Protein AF-A0A485K866-F1 (afdb_monomer_lite)

Organism: NCBI:txid120398

Foldseek 3Di:
DVVVLVCVVVVDDDDDDDDDDFLVRVQSDQWDFDAAPVRFTLDTGGLPHSNVVLLVVCVVAPQQDPVCSPGHSRQSVCVSRVNHPNNRPRPDDSRVVLCPDPRNVVVVVVCVVCVDDDDDDDQAQDDLVVLLVVCPPPPPDVLVVVLVVLLVVLLVVCQLPDDPDPVSVVSVVVSLVVNVVVVVVSVVVCPVVVVVCVVVSNDDPVSNVVSVVVSSVVVSVVSVVSNVVSHVVSVVVNVVVVVVCVVVPVDDPDDDDDD

Structure (mmCIF, N/CA/C/O backbone):
data_AF-A0A485K866-F1
#
_entry.id   AF-A0A485K866-F1
#
loop_
_atom_site.group_PDB
_atom_site.id
_atom_site.type_symbol
_atom_site.label_atom_id
_atom_site.label_alt_id
_atom_site.label_comp_id
_atom_site.label_asym_id
_atom_site.label_entity_id
_atom_site.label_seq_id
_atom_site.pdbx_PDB_ins_code
_atom_site.Cartn_x
_atom_site.Cartn_y
_atom_site.Cartn_z
_atom_site.occupancy
_atom_site.B_iso_or_equiv
_atom_site.auth_seq_id
_atom_site.auth_comp_id
_atom_site.auth_asym_id
_atom_site.auth_atom_id
_atom_site.pdbx_PDB_model_num
ATOM 1 N N . MET A 1 1 ? 1.471 -16.655 -9.172 1.00 70.31 1 MET A N 1
ATOM 2 C CA . MET A 1 1 ? 1.680 -15.650 -10.243 1.00 70.31 1 MET A CA 1
ATOM 3 C C . MET A 1 1 ? 0.683 -15.789 -11.390 1.00 70.31 1 MET A C 1
ATOM 5 O O . MET A 1 1 ? 0.278 -14.774 -11.935 1.00 70.31 1 MET A O 1
ATOM 9 N N . GLU A 1 2 ? 0.172 -16.990 -11.681 1.00 81.69 2 GLU A N 1
ATOM 10 C CA . GLU A 1 2 ? -0.937 -17.175 -12.637 1.00 81.69 2 GLU A CA 1
ATOM 11 C C . GLU A 1 2 ? -2.175 -16.321 -12.343 1.00 81.69 2 GLU A C 1
ATOM 13 O O . GLU A 1 2 ? -2.772 -15.785 -13.266 1.00 81.69 2 GLU A O 1
ATOM 18 N N . CYS A 1 3 ? -2.533 -16.126 -11.068 1.00 87.62 3 CYS A N 1
ATOM 19 C CA . CYS A 1 3 ? -3.623 -15.220 -10.694 1.00 87.62 3 CYS A CA 1
ATOM 20 C C . CYS A 1 3 ? -3.378 -13.785 -11.198 1.00 87.62 3 CYS A C 1
ATOM 22 O O . CYS A 1 3 ? -4.255 -13.191 -11.817 1.00 87.62 3 CYS A O 1
ATOM 24 N N . ILE A 1 4 ? -2.160 -13.262 -11.024 1.00 87.81 4 ILE A N 1
ATOM 25 C CA . ILE A 1 4 ? -1.783 -11.924 -11.503 1.00 8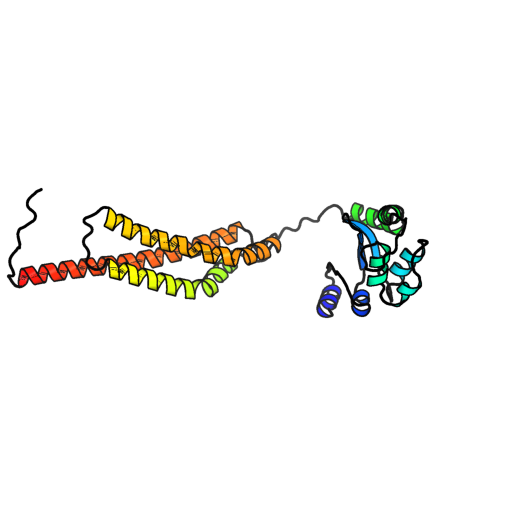7.81 4 ILE A CA 1
ATOM 26 C C . ILE A 1 4 ? -1.851 -11.860 -13.033 1.00 87.81 4 ILE A C 1
ATOM 28 O O . ILE A 1 4 ? -2.397 -10.904 -13.581 1.00 87.81 4 ILE A O 1
ATOM 32 N N . LYS A 1 5 ? -1.392 -12.912 -13.722 1.00 87.25 5 LYS A N 1
ATOM 33 C CA . LYS A 1 5 ? -1.492 -13.012 -15.183 1.00 87.25 5 LYS A CA 1
ATOM 34 C C . LYS A 1 5 ? -2.948 -13.030 -15.661 1.00 87.25 5 LYS A C 1
ATOM 36 O O . LYS A 1 5 ? -3.283 -12.320 -16.600 1.00 87.25 5 LYS A O 1
ATOM 41 N N . ARG A 1 6 ? -3.837 -13.760 -14.980 1.00 90.56 6 ARG A N 1
ATOM 42 C CA . ARG A 1 6 ? -5.283 -13.764 -15.273 1.00 90.56 6 ARG A CA 1
ATOM 43 C C . ARG A 1 6 ? -5.919 -12.390 -15.055 1.00 90.56 6 ARG A C 1
ATOM 45 O O . ARG A 1 6 ? -6.760 -11.974 -15.845 1.00 90.56 6 ARG A O 1
ATOM 52 N N . ILE A 1 7 ? -5.506 -11.668 -14.012 1.00 92.69 7 ILE A N 1
ATOM 53 C CA . ILE A 1 7 ? -5.962 -10.292 -13.770 1.00 92.69 7 ILE A CA 1
ATOM 54 C C . ILE A 1 7 ? -5.518 -9.385 -14.921 1.00 92.69 7 ILE A C 1
ATOM 56 O O . ILE A 1 7 ? -6.349 -8.654 -15.455 1.00 92.69 7 ILE A O 1
ATOM 60 N N . ALA A 1 8 ? -4.261 -9.473 -15.356 1.00 92.19 8 ALA A N 1
ATOM 61 C CA . ALA A 1 8 ? -3.775 -8.711 -16.504 1.00 92.19 8 ALA A CA 1
ATOM 62 C C . ALA A 1 8 ? -4.562 -9.040 -17.789 1.00 92.19 8 ALA A C 1
ATOM 64 O O . ALA A 1 8 ? -5.053 -8.144 -18.474 1.00 92.19 8 ALA A O 1
ATOM 65 N N . GLN A 1 9 ? -4.800 -10.330 -18.045 1.00 91.06 9 GLN A N 1
ATOM 66 C CA . GLN A 1 9 ? -5.588 -10.823 -19.184 1.00 91.06 9 GLN A CA 1
ATOM 67 C C . GLN A 1 9 ? -7.056 -10.374 -19.166 1.00 91.06 9 GLN A C 1
ATOM 69 O O . GLN A 1 9 ? -7.698 -10.353 -20.210 1.00 91.06 9 GLN A O 1
ATOM 74 N N . SER A 1 10 ? -7.589 -9.956 -18.013 1.00 94.88 10 SER A N 1
ATOM 75 C CA . SER A 1 10 ? -8.930 -9.361 -17.917 1.00 94.88 10 SER A CA 1
ATOM 76 C C . SER A 1 10 ? -9.014 -7.910 -18.422 1.00 94.88 10 SER A C 1
ATOM 78 O O . SER A 1 10 ? -10.051 -7.270 -18.261 1.00 94.88 10 SER A O 1
ATOM 80 N N . GLY A 1 11 ? -7.931 -7.372 -18.996 1.00 93.12 11 GLY A N 1
ATOM 81 C CA . GLY A 1 11 ? -7.840 -5.988 -19.470 1.00 93.12 11 GLY A CA 1
ATOM 82 C C . GLY A 1 11 ? -7.451 -4.981 -18.384 1.00 93.12 11 GLY A C 1
ATOM 83 O O . GLY A 1 11 ? -7.638 -3.781 -18.566 1.00 93.12 11 GLY A O 1
ATOM 84 N N . ARG A 1 12 ? -6.931 -5.445 -17.240 1.00 93.44 12 ARG A N 1
ATOM 85 C CA . ARG A 1 12 ? -6.488 -4.582 -16.134 1.00 93.44 12 ARG A CA 1
ATOM 86 C C . ARG A 1 12 ? -4.976 -4.392 -16.172 1.00 93.44 12 ARG A C 1
ATOM 88 O O . ARG A 1 12 ? -4.235 -5.357 -16.313 1.00 93.44 12 ARG A O 1
ATOM 95 N N . THR A 1 13 ? -4.508 -3.168 -15.953 1.00 92.06 13 THR A N 1
ATOM 96 C CA . THR A 1 13 ? -3.073 -2.897 -15.798 1.00 92.06 13 THR A CA 1
ATOM 97 C C . THR A 1 13 ? -2.603 -3.339 -14.416 1.00 92.06 13 THR A C 1
ATOM 99 O O . THR A 1 13 ? -3.140 -2.885 -13.406 1.00 92.06 13 THR A O 1
ATOM 102 N N . VAL A 1 14 ? -1.581 -4.193 -14.359 1.00 93.06 14 VAL A N 1
ATOM 103 C CA . VAL A 1 14 ? -0.920 -4.584 -13.108 1.00 93.06 14 VAL A CA 1
ATOM 104 C C . VAL A 1 14 ? 0.490 -4.010 -13.088 1.00 93.06 14 VAL A C 1
ATOM 106 O O . VAL A 1 14 ? 1.256 -4.208 -14.026 1.00 93.06 14 VAL A O 1
ATOM 109 N N . VAL A 1 15 ? 0.838 -3.322 -12.003 1.00 93.56 15 VAL A N 1
ATOM 110 C CA . VAL A 1 15 ? 2.191 -2.817 -11.749 1.00 93.56 15 VAL A CA 1
ATOM 111 C C . VAL A 1 15 ? 2.680 -3.428 -10.444 1.00 93.56 15 VAL A C 1
ATOM 113 O O . VAL A 1 15 ? 1.977 -3.382 -9.435 1.00 93.56 15 VAL A O 1
ATOM 116 N N . CYS A 1 16 ? 3.875 -4.015 -10.448 1.00 91.50 16 CYS A N 1
ATOM 117 C CA . CYS A 1 16 ? 4.479 -4.584 -9.249 1.00 91.50 16 CYS A CA 1
ATOM 118 C C . CYS A 1 16 ? 5.996 -4.397 -9.240 1.00 91.50 16 CYS A C 1
ATOM 120 O O . CYS A 1 16 ? 6.642 -4.425 -10.286 1.00 91.50 16 CYS A O 1
ATOM 122 N N . THR A 1 17 ? 6.562 -4.279 -8.042 1.00 91.69 17 THR A N 1
ATOM 123 C CA . THR A 1 17 ? 8.012 -4.265 -7.825 1.00 91.69 17 THR A CA 1
ATOM 124 C C . THR A 1 17 ? 8.485 -5.668 -7.476 1.00 91.69 17 THR A C 1
ATOM 126 O O . THR A 1 17 ? 7.901 -6.329 -6.617 1.00 91.69 17 THR A O 1
ATOM 129 N N . ILE A 1 18 ? 9.560 -6.125 -8.117 1.00 88.12 18 ILE A N 1
ATOM 130 C CA . ILE A 1 18 ? 10.122 -7.460 -7.905 1.00 88.12 18 ILE A CA 1
ATOM 131 C C . ILE A 1 18 ? 11.609 -7.314 -7.640 1.00 88.12 18 ILE A C 1
ATOM 133 O O . ILE A 1 18 ? 12.317 -6.672 -8.407 1.00 88.12 18 ILE A O 1
ATOM 137 N N . ILE A 1 19 ? 12.081 -7.914 -6.551 1.00 80.50 19 ILE A N 1
ATOM 138 C CA . ILE A 1 19 ? 13.456 -7.702 -6.091 1.00 80.50 19 ILE A CA 1
ATOM 139 C C . ILE A 1 19 ? 14.404 -8.746 -6.697 1.00 80.50 19 ILE A C 1
ATOM 141 O O . ILE A 1 19 ? 15.511 -8.402 -7.094 1.00 80.50 19 ILE A O 1
ATOM 145 N N . ARG A 1 20 ? 13.985 -10.017 -6.811 1.00 77.31 20 ARG A N 1
ATOM 146 C CA . ARG A 1 20 ? 14.794 -11.112 -7.392 1.00 77.31 20 ARG A CA 1
ATOM 147 C C . ARG A 1 20 ? 13.914 -12.209 -8.016 1.00 77.31 20 ARG A C 1
ATOM 149 O O . ARG A 1 20 ? 13.664 -13.219 -7.357 1.00 77.31 20 ARG A O 1
ATOM 156 N N . PRO A 1 21 ? 13.401 -12.027 -9.244 1.00 82.56 21 PRO A N 1
ATOM 157 C CA . PRO A 1 21 ? 12.632 -13.073 -9.907 1.00 82.56 21 PRO A CA 1
ATOM 158 C C . PRO A 1 21 ? 13.532 -14.195 -10.442 1.00 82.56 21 PRO A C 1
ATOM 160 O O . PRO A 1 21 ? 14.666 -13.967 -10.873 1.00 82.56 21 PRO A O 1
ATOM 163 N N . SER A 1 22 ? 12.997 -15.416 -10.450 1.00 85.94 22 SER A N 1
ATOM 164 C CA . SER A 1 22 ? 13.531 -16.501 -11.278 1.00 85.94 22 SER A CA 1
ATOM 165 C C . SER A 1 22 ? 13.273 -16.215 -12.763 1.00 85.94 22 SER A C 1
ATOM 167 O O . SER A 1 22 ? 12.358 -15.458 -13.086 1.00 85.94 22 SER A O 1
ATOM 169 N N . THR A 1 23 ? 14.031 -16.843 -13.666 1.00 85.69 23 THR A N 1
ATOM 170 C CA . THR A 1 23 ? 13.869 -16.687 -15.127 1.00 85.69 23 THR A CA 1
ATOM 171 C C . THR A 1 23 ? 12.427 -16.943 -15.572 1.00 85.69 23 THR A C 1
ATOM 173 O O . THR A 1 23 ? 11.814 -16.080 -16.188 1.00 85.69 23 THR A O 1
ATOM 176 N N . VAL A 1 24 ? 11.841 -18.063 -15.129 1.00 85.81 24 VAL A N 1
ATOM 177 C CA . VAL A 1 24 ? 10.448 -18.436 -15.437 1.00 85.81 24 VAL A CA 1
ATOM 178 C C . VAL A 1 24 ? 9.460 -17.361 -14.989 1.00 85.81 24 VAL A C 1
ATOM 180 O O . VAL A 1 24 ? 8.482 -17.088 -15.672 1.00 85.81 24 VAL A O 1
ATOM 183 N N . LEU A 1 25 ? 9.697 -16.740 -13.829 1.00 87.12 25 LEU A N 1
ATOM 184 C CA . LEU A 1 25 ? 8.831 -15.678 -13.337 1.00 87.12 25 LEU A CA 1
ATOM 185 C C . LEU A 1 25 ? 9.010 -14.386 -14.140 1.00 87.12 25 LEU A C 1
ATOM 187 O O . LEU A 1 25 ? 8.036 -13.695 -14.419 1.00 87.12 25 LEU A O 1
ATOM 191 N N . PHE A 1 26 ? 10.250 -14.055 -14.482 1.00 88.19 26 PHE A N 1
ATOM 192 C CA . PHE A 1 26 ? 10.591 -12.852 -15.226 1.00 88.19 26 PHE A CA 1
ATOM 193 C C . PHE A 1 26 ? 9.953 -12.838 -16.622 1.00 88.19 26 PHE A C 1
ATOM 195 O O . PHE A 1 26 ? 9.458 -11.806 -17.060 1.00 88.19 26 PHE A O 1
ATOM 202 N N . GLU A 1 27 ? 9.859 -14.002 -17.264 1.00 86.56 27 GLU A N 1
ATOM 203 C CA . GLU A 1 27 ? 9.208 -14.183 -18.568 1.00 86.56 27 GLU A CA 1
ATOM 204 C C . GLU A 1 27 ? 7.678 -14.056 -18.535 1.00 86.56 27 GLU A C 1
ATOM 206 O O . GLU A 1 27 ? 7.043 -13.959 -19.583 1.00 86.56 27 GLU A O 1
ATOM 211 N N . LEU A 1 28 ? 7.051 -14.035 -17.353 1.00 87.81 28 LEU A N 1
ATOM 212 C CA . LEU A 1 28 ? 5.607 -13.802 -17.251 1.00 87.81 28 LEU A CA 1
ATOM 213 C C . LEU A 1 28 ? 5.219 -12.329 -17.424 1.00 87.81 28 LEU A C 1
ATOM 215 O O . LEU A 1 28 ? 4.023 -12.051 -17.518 1.00 87.81 28 LEU A O 1
ATOM 219 N N . PHE A 1 29 ? 6.184 -11.405 -17.422 1.00 90.56 29 PHE A N 1
ATOM 220 C CA . PHE A 1 29 ? 5.928 -9.972 -17.525 1.00 90.56 29 PHE A CA 1
ATOM 221 C C . PHE A 1 29 ? 5.991 -9.493 -18.972 1.00 90.56 29 PHE A C 1
ATOM 223 O O . PHE A 1 29 ? 6.913 -9.819 -19.713 1.00 90.56 29 PHE A O 1
ATOM 230 N N . ASP A 1 30 ? 5.032 -8.651 -19.350 1.00 92.06 30 ASP A N 1
ATOM 231 C CA . ASP A 1 30 ? 4.991 -8.073 -20.695 1.00 92.06 30 ASP A CA 1
ATOM 232 C C . ASP A 1 30 ? 6.018 -6.939 -20.842 1.00 92.06 30 ASP A C 1
ATOM 234 O O . ASP A 1 30 ? 6.752 -6.860 -21.828 1.00 92.06 30 ASP A O 1
ATOM 238 N N . LYS A 1 31 ? 6.102 -6.072 -19.823 1.00 93.62 31 LYS A N 1
ATOM 239 C CA . LYS A 1 31 ? 6.968 -4.889 -19.780 1.00 93.62 31 LYS A CA 1
ATOM 240 C C . LYS A 1 31 ? 7.814 -4.864 -18.515 1.00 93.62 31 LYS A C 1
ATOM 242 O O . LYS A 1 31 ? 7.367 -5.269 -17.444 1.00 93.62 31 LYS A O 1
ATOM 247 N N . LEU A 1 32 ? 9.010 -4.298 -18.632 1.00 94.69 32 LEU A N 1
ATOM 248 C CA . LEU A 1 32 ? 9.924 -4.054 -17.524 1.00 94.69 32 LEU A CA 1
ATOM 249 C C . LEU A 1 32 ? 10.187 -2.559 -17.383 1.00 94.69 32 LEU A C 1
ATOM 251 O O . LEU A 1 32 ? 10.569 -1.916 -18.355 1.00 94.69 32 LEU A O 1
ATOM 255 N N . LEU A 1 33 ? 10.070 -2.049 -16.156 1.00 95.19 33 LEU A N 1
ATOM 256 C CA . LEU A 1 33 ? 10.640 -0.775 -15.726 1.00 95.19 33 LEU A CA 1
ATOM 257 C C . LEU A 1 33 ? 11.841 -1.060 -14.815 1.00 95.19 33 LEU A C 1
ATOM 259 O O . LEU A 1 33 ? 11.669 -1.566 -13.708 1.00 95.19 33 LEU A O 1
ATOM 263 N N . LEU A 1 34 ? 13.047 -0.741 -15.280 1.00 94.00 34 LEU A N 1
ATOM 264 C CA . LEU A 1 34 ? 14.293 -0.916 -14.540 1.00 94.00 34 LEU A CA 1
ATOM 265 C C . LEU A 1 34 ? 14.828 0.436 -14.074 1.00 94.00 34 LEU A C 1
ATOM 267 O O . LEU A 1 34 ? 15.034 1.349 -14.881 1.00 94.00 34 LEU A O 1
ATOM 271 N N . LEU A 1 35 ? 15.098 0.530 -12.775 1.00 92.75 35 LEU A N 1
ATOM 272 C CA . LEU A 1 35 ? 15.669 1.705 -12.126 1.00 92.75 35 LEU A CA 1
ATOM 273 C C . LEU A 1 35 ? 17.052 1.365 -11.562 1.00 92.75 35 LEU A C 1
ATOM 275 O O . LEU A 1 35 ? 17.244 0.269 -11.032 1.00 92.75 35 LEU A O 1
ATOM 279 N N . LYS A 1 36 ? 17.996 2.308 -11.643 1.00 89.44 36 LYS A N 1
ATOM 280 C CA . LYS A 1 36 ? 19.262 2.245 -10.895 1.00 89.44 36 LYS A CA 1
ATOM 281 C C . LYS A 1 36 ? 19.147 2.976 -9.554 1.00 89.44 36 LYS A C 1
ATOM 283 O O . LYS A 1 36 ? 18.164 3.673 -9.281 1.00 89.44 36 LYS A O 1
ATOM 288 N N . THR A 1 37 ? 20.174 2.835 -8.719 1.00 85.00 37 THR A N 1
ATOM 289 C CA . THR A 1 37 ? 20.332 3.617 -7.485 1.00 85.00 37 THR A CA 1
ATOM 290 C C . THR A 1 37 ? 20.155 5.110 -7.772 1.00 85.00 37 THR A C 1
ATOM 292 O O . THR A 1 37 ? 20.682 5.619 -8.757 1.00 85.00 37 THR A O 1
ATOM 295 N N . GLY A 1 38 ? 19.386 5.803 -6.930 1.00 87.00 38 GLY A N 1
ATOM 296 C CA . GLY A 1 38 ? 18.977 7.194 -7.169 1.00 87.00 38 GLY A CA 1
ATOM 297 C C . GLY A 1 38 ? 17.627 7.344 -7.880 1.00 87.00 38 GLY A C 1
ATOM 298 O O . GLY A 1 38 ? 17.176 8.465 -8.082 1.00 87.00 38 GLY A O 1
ATOM 299 N N . GLY A 1 39 ? 16.955 6.239 -8.229 1.00 90.38 39 GLY A N 1
ATOM 300 C CA . GLY A 1 39 ? 15.611 6.266 -8.821 1.00 90.38 39 GLY A CA 1
ATOM 301 C C . GLY A 1 39 ? 15.592 6.651 -10.301 1.00 90.38 39 GLY A C 1
ATOM 302 O O . GLY A 1 39 ? 14.532 6.939 -10.851 1.00 90.38 39 GLY A O 1
ATOM 303 N N . GLU A 1 40 ? 16.751 6.655 -10.959 1.00 92.50 40 GLU A N 1
ATOM 304 C CA . GLU A 1 40 ? 16.854 6.986 -12.375 1.00 92.50 40 GLU A CA 1
ATOM 305 C C . GLU A 1 40 ? 16.511 5.787 -13.264 1.00 92.50 40 GLU A C 1
ATOM 307 O O . GLU A 1 40 ? 16.923 4.652 -13.010 1.00 92.50 40 GLU A O 1
ATOM 312 N N . MET A 1 41 ? 15.769 6.053 -14.338 1.00 94.06 41 MET A N 1
ATOM 313 C CA . MET A 1 41 ? 15.321 5.033 -15.280 1.00 94.06 41 MET A CA 1
ATOM 314 C C . MET A 1 41 ? 16.448 4.598 -16.218 1.00 94.06 41 MET A C 1
ATOM 316 O O . MET A 1 41 ? 17.088 5.432 -16.855 1.00 94.06 41 MET A O 1
ATOM 320 N N . VAL A 1 42 ? 16.651 3.284 -16.322 1.00 94.31 42 VAL A N 1
ATOM 321 C CA . VAL A 1 42 ? 17.663 2.653 -17.187 1.00 94.31 42 VAL A CA 1
ATOM 322 C C . VAL A 1 42 ? 17.029 1.928 -18.373 1.00 94.31 42 VAL A C 1
ATOM 324 O O . VAL A 1 42 ? 17.614 1.855 -19.453 1.00 94.31 42 VAL A O 1
ATOM 327 N N . TYR A 1 43 ? 15.834 1.376 -18.178 1.00 95.12 43 TYR A N 1
ATOM 328 C CA . TYR A 1 43 ? 15.087 0.685 -19.220 1.00 95.12 43 TYR A CA 1
ATOM 329 C C . TYR A 1 43 ? 13.594 0.763 -18.917 1.00 95.12 43 TYR A C 1
ATOM 331 O O . TYR A 1 43 ? 13.183 0.505 -17.787 1.00 95.12 43 TYR A O 1
ATOM 339 N N . PHE A 1 44 ? 12.778 1.079 -19.921 1.00 96.12 44 PHE A N 1
ATOM 340 C CA . PHE A 1 44 ? 11.333 0.888 -19.847 1.00 96.12 44 PHE A CA 1
ATOM 341 C C . PHE A 1 44 ? 10.795 0.429 -21.197 1.00 96.12 44 PHE A C 1
ATOM 343 O O . PHE A 1 44 ? 10.776 1.193 -22.159 1.00 96.12 44 PHE A O 1
ATOM 350 N N . GLY A 1 45 ? 10.386 -0.830 -21.291 1.00 95.06 45 GLY A N 1
ATOM 351 C CA . GLY A 1 45 ? 9.976 -1.414 -22.564 1.00 95.06 45 GLY A CA 1
ATOM 352 C C . GLY A 1 45 ? 9.471 -2.839 -22.428 1.00 95.06 45 GLY A C 1
ATOM 353 O O . GLY A 1 45 ? 9.463 -3.404 -21.334 1.00 95.06 45 GLY A O 1
ATOM 354 N N . ASP A 1 46 ? 9.044 -3.407 -23.552 1.00 94.44 46 ASP A N 1
ATOM 355 C CA . ASP A 1 46 ? 8.630 -4.808 -23.632 1.00 94.44 46 ASP A CA 1
ATOM 356 C C . ASP A 1 46 ? 9.813 -5.738 -23.353 1.00 94.44 46 ASP A C 1
ATOM 358 O O . ASP A 1 46 ? 10.943 -5.447 -23.747 1.00 94.44 46 ASP A O 1
ATOM 362 N N . LEU A 1 47 ? 9.575 -6.851 -22.663 1.00 91.50 47 LEU A N 1
ATOM 363 C CA . LEU A 1 47 ? 10.611 -7.867 -22.455 1.00 91.50 47 LEU A CA 1
ATOM 364 C C . LEU A 1 47 ? 10.829 -8.705 -23.722 1.00 91.50 47 LEU A C 1
ATOM 366 O O . LEU A 1 47 ? 11.972 -8.985 -24.089 1.00 91.50 47 LEU A O 1
ATOM 370 N N . GLY A 1 48 ? 9.748 -9.027 -24.437 1.00 88.50 48 GLY A N 1
ATOM 371 C CA . GLY A 1 48 ? 9.774 -9.937 -25.583 1.00 88.50 48 GLY A CA 1
ATOM 372 C C . GLY A 1 48 ? 9.970 -11.396 -25.171 1.00 88.50 48 GLY A C 1
ATOM 373 O O . GLY A 1 48 ? 10.166 -11.706 -23.994 1.00 88.50 48 GLY A O 1
ATOM 374 N N . ASN A 1 49 ? 9.928 -12.303 -26.151 1.00 86.69 49 ASN A N 1
ATOM 375 C CA . ASN A 1 49 ? 10.163 -13.723 -25.886 1.00 86.69 49 ASN A CA 1
ATOM 376 C C . ASN A 1 49 ? 11.575 -13.919 -25.314 1.00 86.69 49 ASN A C 1
ATOM 378 O O . ASN A 1 49 ? 12.523 -13.327 -25.840 1.00 86.69 49 ASN A O 1
ATOM 382 N N . GLU A 1 50 ? 11.687 -14.688 -24.227 1.00 86.50 50 GLU A N 1
ATOM 383 C CA . GLU A 1 50 ? 12.944 -14.953 -23.503 1.00 86.50 50 GLU A CA 1
ATOM 384 C C . GLU A 1 50 ? 13.737 -13.676 -23.146 1.00 86.50 50 GLU A C 1
ATOM 386 O O . GLU A 1 50 ? 14.966 -13.659 -23.109 1.00 86.50 50 GLU A O 1
ATOM 391 N N . SER A 1 51 ? 13.040 -12.559 -22.892 1.00 89.38 51 SER A N 1
ATOM 392 C CA . SER A 1 51 ? 13.654 -11.248 -22.608 1.00 89.38 51 SER A CA 1
ATOM 393 C C . SER A 1 51 ? 14.554 -10.698 -23.730 1.00 89.38 51 SER A C 1
ATOM 395 O O . SER A 1 51 ? 15.426 -9.861 -23.482 1.00 89.38 51 SER A O 1
ATOM 397 N N . SER A 1 52 ? 14.362 -11.142 -24.973 1.00 89.50 52 SER A N 1
ATOM 398 C CA . SER A 1 52 ? 15.197 -10.778 -26.128 1.00 89.50 52 SER A CA 1
ATOM 399 C C . SER A 1 52 ? 15.362 -9.269 -26.342 1.00 89.50 52 SER A C 1
ATOM 401 O O . SER A 1 52 ? 16.464 -8.825 -26.673 1.00 89.50 52 SER A O 1
ATOM 403 N N . HIS A 1 53 ? 14.329 -8.450 -26.115 1.00 91.62 53 HIS A N 1
ATOM 404 C CA . HIS A 1 53 ? 14.434 -6.993 -26.270 1.00 91.62 53 HIS A CA 1
ATOM 405 C C . HIS A 1 53 ? 15.329 -6.355 -25.206 1.00 91.62 53 HIS A C 1
ATOM 407 O O . HIS A 1 53 ? 16.148 -5.494 -25.531 1.00 91.62 53 HIS A O 1
ATOM 413 N N . LEU A 1 54 ? 15.222 -6.818 -23.959 1.00 91.00 54 LEU A N 1
ATOM 414 C CA . LEU A 1 54 ? 16.083 -6.383 -22.863 1.00 91.00 54 LEU A CA 1
ATOM 415 C C . LEU A 1 54 ? 17.542 -6.750 -23.143 1.00 91.00 54 LEU A C 1
ATOM 417 O O . LEU A 1 54 ? 18.436 -5.913 -23.036 1.00 91.00 54 LEU A O 1
ATOM 421 N N . LEU A 1 55 ? 17.772 -8.003 -23.532 1.00 89.00 55 LEU A N 1
ATOM 422 C CA . LEU A 1 55 ? 19.101 -8.518 -23.838 1.00 89.00 55 LEU A CA 1
ATOM 423 C C . LEU A 1 55 ? 19.733 -7.768 -25.019 1.00 89.00 55 LEU A C 1
ATOM 425 O O . LEU A 1 55 ? 20.888 -7.355 -24.933 1.00 89.00 55 LEU A O 1
ATOM 429 N N . THR A 1 56 ? 18.951 -7.511 -26.070 1.00 90.12 56 THR A N 1
ATOM 430 C CA . THR A 1 56 ? 19.369 -6.707 -27.227 1.00 90.12 56 THR A CA 1
ATOM 431 C C . THR A 1 56 ? 19.674 -5.268 -26.825 1.00 90.12 56 THR A C 1
ATOM 433 O O . THR A 1 56 ? 20.635 -4.684 -27.308 1.00 90.12 56 THR A O 1
ATOM 436 N N . TYR A 1 57 ? 18.891 -4.659 -25.932 1.00 91.00 57 TYR A N 1
ATOM 437 C CA . TYR A 1 57 ? 19.172 -3.305 -25.454 1.00 91.00 57 TYR A CA 1
ATOM 438 C C . TYR A 1 57 ? 20.528 -3.236 -24.747 1.00 91.00 57 TYR A C 1
ATOM 440 O O . TYR A 1 57 ? 21.362 -2.399 -25.088 1.00 91.00 57 TYR A O 1
ATOM 448 N N . PHE A 1 58 ? 20.780 -4.159 -23.817 1.00 88.50 58 PHE A N 1
ATOM 449 C CA . PHE A 1 58 ? 22.037 -4.182 -23.080 1.00 88.50 58 PHE A CA 1
ATOM 450 C C . PHE A 1 58 ? 23.236 -4.567 -23.959 1.00 88.50 58 PHE A C 1
ATOM 452 O O . PHE A 1 58 ? 24.312 -4.013 -23.765 1.00 88.50 58 PHE A O 1
ATOM 459 N N . SER A 1 59 ? 23.073 -5.421 -24.976 1.00 85.25 59 SER A N 1
ATOM 460 C CA . SER A 1 59 ? 24.182 -5.843 -25.851 1.00 85.25 59 SER A CA 1
ATOM 461 C C . SER A 1 59 ? 24.841 -4.706 -26.646 1.00 85.25 59 SER A C 1
ATOM 463 O O . SER A 1 59 ? 25.936 -4.891 -27.169 1.00 85.25 59 SER A O 1
ATOM 465 N N . HIS A 1 60 ? 24.205 -3.534 -26.750 1.00 85.06 60 HIS A N 1
ATOM 466 C CA . HIS A 1 60 ? 24.801 -2.354 -27.387 1.00 85.06 60 HIS A CA 1
ATOM 467 C C . HIS A 1 60 ? 25.912 -1.711 -26.541 1.00 85.06 60 HIS A C 1
ATOM 469 O O . HIS A 1 60 ? 26.734 -0.964 -27.075 1.00 85.06 60 HIS A O 1
ATOM 475 N N . PHE A 1 61 ? 25.957 -1.986 -25.235 1.00 83.94 61 PHE A N 1
ATOM 476 C CA . PHE A 1 61 ? 26.961 -1.432 -24.334 1.00 83.94 61 PHE A CA 1
ATOM 477 C C . PHE A 1 61 ? 28.176 -2.359 -24.237 1.00 83.94 61 PHE A C 1
ATOM 479 O O . PHE A 1 61 ? 28.059 -3.571 -24.056 1.00 83.94 61 PHE A O 1
ATOM 486 N N . ARG A 1 62 ? 29.373 -1.778 -24.354 1.00 76.88 62 ARG A N 1
ATOM 487 C CA . ARG A 1 62 ? 30.637 -2.513 -24.220 1.00 76.88 62 ARG A CA 1
ATOM 488 C C . ARG A 1 62 ? 30.938 -2.805 -22.747 1.00 76.88 62 ARG A C 1
ATOM 490 O O . ARG A 1 62 ? 30.579 -2.023 -21.875 1.00 76.88 62 ARG A O 1
ATOM 497 N N . GLY A 1 63 ? 31.639 -3.908 -22.484 1.00 70.69 63 GLY A N 1
ATOM 498 C CA . GLY A 1 63 ? 32.079 -4.278 -21.130 1.00 70.69 63 GLY A CA 1
ATOM 499 C C . GLY A 1 63 ? 31.064 -5.085 -20.314 1.00 70.69 63 GLY A C 1
ATOM 500 O O . GLY A 1 63 ? 31.316 -5.356 -19.143 1.00 70.69 63 GLY A O 1
ATOM 501 N N . LEU A 1 64 ? 29.945 -5.497 -20.918 1.00 75.12 64 LEU A N 1
ATOM 502 C CA . LEU A 1 64 ? 28.988 -6.406 -20.289 1.00 75.12 64 LEU A CA 1
ATOM 503 C C . LEU A 1 64 ? 29.393 -7.869 -20.494 1.00 75.12 64 LEU A C 1
ATOM 505 O O . LEU A 1 64 ? 29.813 -8.267 -21.582 1.00 75.12 64 LEU A O 1
ATOM 509 N N . ASP A 1 65 ? 29.257 -8.678 -19.443 1.00 68.69 65 ASP A N 1
ATOM 510 C CA . ASP A 1 65 ? 29.608 -10.097 -19.488 1.00 68.69 65 ASP A CA 1
ATOM 511 C C . ASP A 1 65 ? 28.555 -10.915 -20.249 1.00 68.69 65 ASP A C 1
ATOM 513 O O . ASP A 1 65 ? 27.500 -11.265 -19.716 1.00 68.69 65 ASP A O 1
ATOM 517 N N . ALA A 1 66 ? 28.884 -11.295 -21.48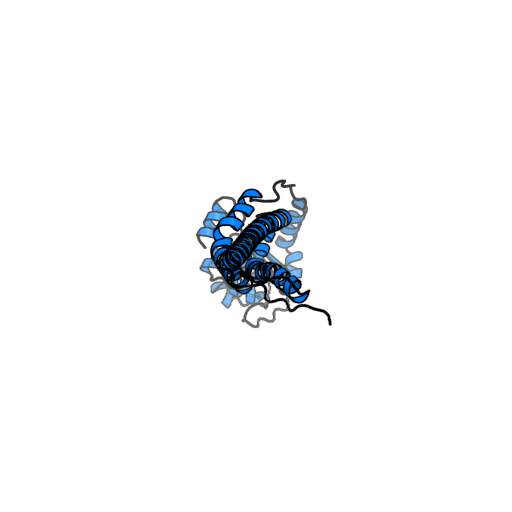3 1.00 64.75 66 ALA A N 1
ATOM 518 C CA . ALA A 1 66 ? 28.046 -12.155 -22.315 1.00 64.75 66 ALA A CA 1
ATOM 519 C C . ALA A 1 66 ? 27.763 -13.535 -21.682 1.00 64.75 66 ALA A C 1
ATOM 521 O O . ALA A 1 66 ? 26.768 -14.174 -22.021 1.00 64.75 66 ALA A O 1
ATOM 522 N N . LYS A 1 67 ? 28.581 -14.014 -20.729 1.00 59.28 67 LYS A N 1
ATOM 523 C CA . LYS A 1 67 ? 28.395 -15.341 -20.110 1.00 59.28 67 LYS A CA 1
ATOM 524 C C . LYS A 1 67 ? 27.190 -15.408 -19.173 1.00 59.28 67 LYS A C 1
ATOM 526 O O . LYS A 1 67 ? 26.639 -16.489 -18.969 1.00 59.28 67 LYS A O 1
ATOM 531 N N . THR A 1 68 ? 26.766 -14.284 -18.594 1.00 61.88 68 THR A N 1
ATOM 532 C CA . THR A 1 68 ? 25.586 -14.233 -17.709 1.00 61.88 68 THR A CA 1
ATOM 533 C C . THR A 1 68 ? 24.278 -13.983 -18.461 1.00 61.88 68 THR A C 1
ATOM 535 O O . THR A 1 68 ? 23.207 -14.220 -17.898 1.00 61.88 68 THR A O 1
ATOM 538 N N . MET A 1 69 ? 24.363 -13.627 -19.748 1.00 62.19 69 MET A N 1
ATOM 539 C CA . MET A 1 69 ? 23.235 -13.355 -20.645 1.00 62.19 69 MET A CA 1
ATOM 540 C C . MET A 1 69 ? 22.252 -14.535 -20.754 1.00 62.19 69 MET A C 1
ATOM 542 O O . MET A 1 69 ? 21.050 -14.321 -20.860 1.0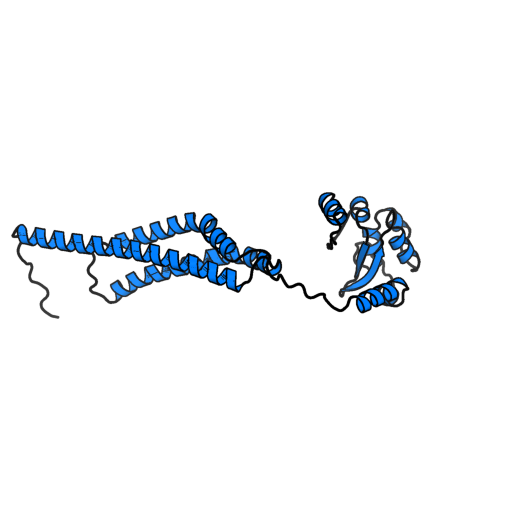0 62.19 69 MET A O 1
ATOM 546 N N . HIS A 1 70 ? 22.747 -15.776 -20.655 1.00 64.19 70 HIS A N 1
ATOM 547 C CA . HIS A 1 70 ? 21.956 -16.998 -20.865 1.00 64.19 70 HIS A CA 1
ATOM 548 C C . HIS A 1 70 ? 21.469 -17.698 -19.584 1.00 64.19 70 HIS A C 1
ATOM 550 O O . HIS A 1 70 ? 20.804 -18.725 -19.674 1.00 64.19 70 HIS A O 1
ATOM 556 N N . LYS A 1 71 ? 21.802 -17.202 -18.382 1.00 74.19 71 LYS A N 1
ATOM 557 C CA . LYS A 1 71 ? 21.402 -17.868 -17.121 1.00 74.19 71 LYS A CA 1
ATOM 558 C C . LYS A 1 71 ? 20.091 -17.330 -16.557 1.00 74.19 71 LYS A C 1
ATOM 560 O O . LYS A 1 71 ? 19.164 -18.089 -16.290 1.00 74.19 71 LYS A O 1
ATOM 565 N N . ASN A 1 72 ? 20.034 -16.022 -16.323 1.00 86.06 72 ASN A N 1
ATOM 566 C CA . ASN A 1 72 ? 18.838 -15.345 -15.831 1.00 86.06 72 ASN A CA 1
ATOM 567 C C . ASN A 1 72 ? 18.905 -13.864 -16.240 1.00 86.06 72 ASN A C 1
ATOM 569 O O . ASN A 1 72 ? 19.732 -13.133 -15.680 1.00 86.06 72 ASN A O 1
ATOM 573 N N . PRO A 1 73 ? 18.039 -13.402 -17.162 1.00 87.62 73 PRO A N 1
ATOM 574 C CA . PRO A 1 73 ? 17.999 -12.009 -17.603 1.00 87.62 73 PRO A CA 1
ATOM 575 C C . PRO A 1 73 ? 17.825 -11.008 -16.452 1.00 87.62 73 PRO A C 1
ATOM 577 O O . PRO A 1 73 ? 18.423 -9.932 -16.478 1.00 87.62 73 PRO A O 1
ATOM 580 N N . ALA A 1 74 ? 17.087 -11.376 -15.398 1.00 87.50 74 ALA A N 1
ATOM 581 C CA . ALA A 1 74 ? 16.888 -10.521 -14.233 1.00 87.50 74 ALA A CA 1
ATOM 582 C C . ALA A 1 74 ? 18.171 -10.348 -13.407 1.00 87.50 74 ALA A C 1
ATOM 584 O O . ALA A 1 74 ? 18.461 -9.262 -12.913 1.00 87.50 74 ALA A O 1
ATOM 585 N N . THR A 1 75 ? 18.975 -11.404 -13.266 1.00 86.06 75 THR A N 1
ATOM 586 C CA . THR A 1 75 ? 20.285 -11.306 -12.603 1.00 86.06 75 THR A CA 1
ATOM 587 C C . THR A 1 75 ? 21.283 -10.554 -13.477 1.00 86.06 75 THR A C 1
ATOM 589 O O . THR A 1 75 ? 22.036 -9.724 -12.970 1.00 86.06 75 THR A O 1
ATOM 592 N N . TYR A 1 76 ? 21.259 -10.808 -14.787 1.00 86.06 76 TYR A N 1
ATOM 593 C CA . TYR A 1 76 ? 22.104 -10.125 -15.761 1.00 86.06 76 TYR A CA 1
ATOM 594 C C . TYR A 1 76 ? 21.895 -8.608 -15.722 1.00 86.06 76 TYR A C 1
ATOM 596 O O . TYR A 1 76 ? 22.853 -7.873 -15.488 1.00 86.06 76 TYR A O 1
ATOM 604 N N . MET A 1 77 ? 20.650 -8.131 -15.849 1.00 88.31 77 MET A N 1
ATOM 605 C CA . MET A 1 77 ? 20.358 -6.692 -15.842 1.00 88.31 77 MET A CA 1
ATOM 606 C C . MET A 1 77 ? 20.761 -6.016 -14.522 1.00 88.31 77 MET A C 1
ATOM 608 O O . MET A 1 77 ? 21.278 -4.902 -14.546 1.00 88.31 77 MET A O 1
ATOM 612 N N . LEU A 1 78 ? 20.579 -6.689 -13.377 1.00 87.44 78 LEU A N 1
ATOM 613 C CA . LEU A 1 78 ? 20.952 -6.148 -12.066 1.00 87.44 78 LEU A CA 1
ATOM 614 C C . LEU A 1 78 ? 22.473 -6.042 -11.914 1.00 87.44 78 LEU A C 1
ATOM 616 O O . LEU A 1 78 ? 22.964 -5.038 -11.402 1.00 87.44 78 LEU A O 1
ATOM 620 N N . ASN A 1 79 ? 23.226 -7.034 -12.398 1.00 83.69 79 ASN A N 1
ATOM 621 C CA . ASN A 1 79 ? 24.688 -6.965 -12.440 1.00 83.69 79 ASN A CA 1
ATOM 622 C C . ASN A 1 79 ? 25.171 -5.835 -13.363 1.00 83.69 79 ASN A C 1
ATOM 624 O O . ASN A 1 79 ? 26.104 -5.126 -13.000 1.00 83.69 79 ASN A O 1
ATOM 628 N N . CYS A 1 80 ? 24.519 -5.628 -14.516 1.00 83.81 80 CYS A N 1
ATOM 629 C CA . CYS A 1 80 ? 24.881 -4.556 -15.450 1.00 83.81 80 CYS A CA 1
ATOM 630 C C . CYS A 1 80 ? 24.788 -3.169 -14.799 1.00 83.81 80 CYS A C 1
ATOM 632 O O . CYS A 1 80 ? 25.663 -2.337 -14.996 1.00 83.81 80 CYS A O 1
ATOM 634 N N . ILE A 1 81 ? 23.752 -2.918 -13.997 1.00 85.38 81 ILE A N 1
ATOM 635 C CA . ILE A 1 81 ? 23.544 -1.613 -13.348 1.00 85.38 81 ILE A CA 1
ATOM 636 C C . ILE A 1 81 ? 24.248 -1.483 -11.985 1.00 85.38 81 ILE A C 1
ATOM 638 O O . ILE A 1 81 ? 23.982 -0.532 -11.252 1.00 85.38 81 ILE A O 1
ATOM 642 N N . GLY A 1 82 ? 25.098 -2.446 -11.609 1.00 79.94 82 GLY A N 1
ATOM 643 C CA . GLY A 1 82 ? 25.806 -2.448 -10.325 1.00 79.94 82 GLY A CA 1
ATOM 644 C C . GLY A 1 82 ? 24.924 -2.724 -9.098 1.00 79.94 82 GLY A C 1
ATOM 645 O O . GLY A 1 82 ? 25.362 -2.508 -7.973 1.00 79.94 82 GLY A O 1
ATOM 646 N N . ALA A 1 83 ? 23.689 -3.199 -9.295 1.00 78.06 83 ALA A N 1
ATOM 647 C CA . ALA A 1 83 ? 22.759 -3.578 -8.224 1.00 78.06 83 ALA A CA 1
ATOM 648 C C . ALA A 1 83 ? 22.817 -5.080 -7.871 1.00 78.06 83 ALA A C 1
ATOM 650 O O . ALA A 1 83 ? 22.149 -5.533 -6.942 1.00 78.06 83 ALA A O 1
ATOM 651 N N . GLY A 1 84 ? 23.570 -5.868 -8.639 1.00 68.31 84 GLY A N 1
ATOM 652 C CA . GLY A 1 84 ? 23.759 -7.299 -8.429 1.00 68.31 84 GLY A CA 1
ATOM 653 C C . GLY A 1 84 ? 25.043 -7.642 -7.666 1.00 68.31 84 GLY A C 1
ATOM 654 O O . GLY A 1 84 ? 25.823 -6.777 -7.283 1.00 68.31 84 GLY A O 1
ATOM 655 N N . THR A 1 85 ? 25.267 -8.935 -7.430 1.00 60.53 85 THR A N 1
ATOM 656 C CA . THR A 1 85 ? 26.438 -9.442 -6.688 1.00 60.53 85 THR A CA 1
ATOM 657 C C . THR A 1 85 ? 27.679 -9.616 -7.564 1.00 60.53 85 THR A C 1
ATOM 659 O O . THR A 1 85 ? 28.762 -9.891 -7.051 1.00 60.53 85 THR A O 1
ATOM 662 N N . GLY A 1 86 ? 27.535 -9.509 -8.888 1.00 58.72 86 GLY A N 1
ATOM 663 C CA . GLY A 1 86 ? 28.661 -9.492 -9.812 1.00 58.72 86 GLY A CA 1
ATOM 664 C C . GLY A 1 86 ? 29.279 -8.102 -9.815 1.00 58.72 86 GLY A C 1
ATOM 665 O O . GLY A 1 86 ? 28.638 -7.166 -10.274 1.00 58.72 86 GLY A O 1
ATOM 666 N N . GLY A 1 87 ? 30.500 -7.958 -9.299 1.00 54.38 87 GLY A N 1
ATOM 667 C CA . GLY A 1 87 ? 31.236 -6.690 -9.189 1.00 54.38 87 GLY A CA 1
ATOM 668 C C . GLY A 1 87 ? 31.673 -6.071 -10.525 1.00 54.38 87 GLY A C 1
ATOM 669 O O . GLY A 1 87 ? 32.829 -5.677 -10.667 1.00 54.38 87 GLY A O 1
ATOM 670 N N . ALA A 1 88 ? 30.780 -6.006 -11.513 1.00 58.97 88 ALA A N 1
ATOM 671 C CA . ALA A 1 88 ? 31.019 -5.364 -12.792 1.00 58.97 88 ALA A CA 1
ATOM 672 C C . ALA A 1 88 ? 31.149 -3.847 -12.582 1.00 58.97 88 ALA A C 1
ATOM 674 O O . ALA A 1 88 ? 30.175 -3.150 -12.306 1.00 58.97 88 ALA A O 1
ATOM 675 N N . LYS A 1 89 ? 32.375 -3.329 -12.699 1.00 60.00 89 LYS A N 1
ATOM 676 C CA . LYS A 1 89 ? 32.638 -1.889 -12.784 1.00 60.00 89 LYS A CA 1
ATOM 677 C C . LYS A 1 89 ? 32.458 -1.459 -14.233 1.00 60.00 89 LYS A C 1
ATOM 679 O O . LYS A 1 89 ? 33.393 -1.535 -15.024 1.00 60.00 89 LYS A O 1
ATOM 684 N N . ILE A 1 90 ? 31.237 -1.075 -14.579 1.00 70.88 90 ILE A N 1
ATOM 685 C CA . ILE A 1 90 ? 30.909 -0.568 -15.909 1.00 70.88 90 ILE A CA 1
ATOM 686 C C . ILE A 1 90 ? 30.931 0.959 -15.848 1.00 70.88 90 ILE A C 1
ATOM 688 O O . ILE A 1 90 ? 30.166 1.561 -15.099 1.00 70.88 90 ILE A O 1
ATOM 692 N N . ASP A 1 91 ? 31.810 1.573 -16.639 1.00 73.62 91 ASP A N 1
ATOM 693 C CA . ASP A 1 91 ? 31.954 3.030 -16.766 1.00 73.62 91 ASP A CA 1
ATOM 694 C C . ASP A 1 91 ? 30.937 3.602 -17.771 1.00 73.62 91 ASP A C 1
ATOM 696 O O . ASP A 1 91 ? 31.276 4.251 -18.758 1.00 73.62 91 ASP A O 1
ATOM 700 N N . VAL A 1 92 ? 29.660 3.255 -17.592 1.00 82.56 92 VAL A N 1
ATOM 701 C CA . VAL A 1 92 ? 28.563 3.743 -18.436 1.00 82.56 92 VAL A CA 1
ATOM 702 C C . VAL A 1 92 ? 27.445 4.243 -17.540 1.00 82.56 92 VAL A C 1
ATOM 704 O O . VAL A 1 92 ? 26.879 3.486 -16.750 1.00 82.56 92 VAL A O 1
ATOM 707 N N . ASP A 1 93 ? 27.062 5.509 -17.712 1.00 88.12 93 ASP A N 1
ATOM 708 C CA . ASP A 1 93 ? 25.832 6.010 -17.110 1.00 88.12 93 ASP A CA 1
ATOM 709 C C . ASP A 1 93 ? 24.617 5.579 -17.941 1.00 88.12 93 ASP A C 1
ATOM 711 O O . ASP A 1 93 ? 24.191 6.236 -18.898 1.00 88.12 93 ASP A O 1
ATOM 715 N N . PHE A 1 94 ? 24.032 4.454 -17.536 1.00 90.31 94 PHE A N 1
ATOM 716 C CA . PHE A 1 94 ? 22.855 3.890 -18.182 1.00 90.31 94 PHE A CA 1
ATOM 717 C C . PHE A 1 94 ? 21.627 4.810 -18.175 1.00 90.31 94 PHE A C 1
ATOM 719 O O . PHE A 1 94 ? 20.784 4.681 -19.061 1.00 90.31 94 PHE A O 1
ATOM 726 N N . ALA A 1 95 ? 21.501 5.743 -17.225 1.00 92.00 95 ALA A N 1
ATOM 727 C CA . ALA A 1 95 ? 20.363 6.662 -17.195 1.00 92.00 95 ALA A CA 1
ATOM 728 C C . ALA A 1 95 ? 20.474 7.729 -18.292 1.00 92.00 95 ALA A C 1
ATOM 730 O O . ALA A 1 95 ? 19.494 8.034 -18.976 1.00 92.00 95 ALA A O 1
ATOM 731 N N . VAL A 1 96 ? 21.680 8.257 -18.513 1.00 92.62 96 VAL A N 1
ATOM 732 C CA . VAL A 1 96 ? 21.961 9.188 -19.617 1.00 92.62 96 VAL A CA 1
ATOM 733 C C . VAL A 1 96 ? 21.823 8.473 -20.964 1.00 92.62 96 VAL A C 1
ATOM 735 O O . VAL A 1 96 ? 21.185 8.988 -21.891 1.00 92.62 96 VAL A O 1
ATOM 738 N N . ALA A 1 97 ? 22.343 7.247 -21.061 1.00 92.56 97 ALA A N 1
ATOM 739 C CA . ALA A 1 97 ? 22.193 6.421 -22.254 1.00 92.56 97 ALA A CA 1
ATOM 740 C C . ALA A 1 97 ? 20.717 6.125 -22.571 1.00 92.56 97 ALA A C 1
ATOM 742 O O . ALA A 1 97 ? 20.286 6.248 -23.716 1.00 92.56 97 ALA A O 1
ATOM 743 N N . TYR A 1 98 ? 19.907 5.815 -21.557 1.00 95.00 98 TYR A N 1
ATOM 744 C CA . TYR A 1 98 ? 18.478 5.579 -21.731 1.00 95.00 98 TYR A CA 1
ATOM 745 C C . TYR A 1 98 ? 17.735 6.825 -22.228 1.00 95.00 98 TYR A C 1
ATOM 747 O O . TYR A 1 98 ? 16.997 6.731 -23.210 1.00 95.00 98 TYR A O 1
ATOM 755 N N . LYS A 1 99 ? 17.961 8.000 -21.622 1.00 94.50 99 LYS A N 1
ATOM 756 C CA . LYS A 1 99 ? 17.325 9.268 -22.041 1.00 94.50 99 LYS A CA 1
ATOM 757 C C . LYS A 1 99 ? 17.632 9.618 -23.501 1.00 94.50 99 LYS A C 1
ATOM 759 O O . LYS A 1 99 ? 16.752 10.047 -24.241 1.00 94.50 99 LYS A O 1
ATOM 764 N N . SER A 1 100 ? 18.870 9.387 -23.936 1.00 93.31 100 SER A N 1
ATOM 765 C CA . SER A 1 100 ? 19.302 9.618 -25.323 1.00 93.31 100 SER A CA 1
ATOM 766 C C . SER A 1 100 ? 18.899 8.501 -26.299 1.00 93.31 100 SER A C 1
ATOM 768 O O . SER A 1 100 ? 18.993 8.680 -27.518 1.00 93.31 100 SER A O 1
ATOM 770 N N . SER A 1 101 ? 18.408 7.364 -25.803 1.00 94.50 101 SER A N 1
ATOM 771 C CA . SER A 1 101 ? 17.961 6.246 -26.632 1.00 94.50 101 SER A CA 1
ATOM 772 C C . SER A 1 101 ? 16.627 6.529 -27.334 1.00 94.50 101 SER A C 1
ATOM 774 O O . SER A 1 101 ? 15.831 7.383 -26.935 1.00 94.50 101 SER A O 1
ATOM 776 N N . ARG A 1 102 ? 16.335 5.750 -28.385 1.00 94.44 102 ARG A N 1
ATOM 777 C CA . ARG A 1 102 ? 15.021 5.774 -29.052 1.00 94.44 102 ARG A CA 1
ATOM 778 C C . ARG A 1 102 ? 13.882 5.437 -28.081 1.00 94.44 102 ARG A C 1
ATOM 780 O O . ARG A 1 102 ? 12.809 6.021 -28.193 1.00 94.44 102 ARG A O 1
ATOM 787 N N . LEU A 1 103 ? 14.124 4.508 -27.153 1.00 93.94 103 LEU A N 1
ATOM 788 C CA . LEU A 1 103 ? 13.139 4.037 -26.178 1.00 93.94 103 LEU A CA 1
ATOM 789 C C . LEU A 1 103 ? 12.789 5.140 -25.169 1.00 93.94 103 LEU A C 1
ATOM 791 O O . LEU A 1 103 ? 11.612 5.412 -24.950 1.00 93.94 103 LEU A O 1
ATOM 795 N N . GLY A 1 104 ? 13.803 5.835 -24.642 1.00 94.75 104 GLY A N 1
ATOM 796 C CA . GLY A 1 104 ? 13.626 6.973 -23.735 1.00 94.75 104 GLY A CA 1
ATOM 797 C C . GLY A 1 104 ? 12.777 8.083 -24.352 1.00 94.75 104 GLY A C 1
ATOM 798 O O . GLY A 1 104 ? 11.751 8.451 -23.784 1.00 94.75 104 GLY A O 1
ATOM 799 N N . ARG A 1 105 ? 13.129 8.533 -25.566 1.00 95.50 105 ARG A N 1
ATOM 800 C CA . ARG A 1 105 ? 12.361 9.565 -26.290 1.00 95.50 105 ARG A CA 1
ATOM 801 C C . ARG A 1 105 ? 10.913 9.157 -26.572 1.00 95.50 105 ARG A C 1
ATOM 803 O O . ARG A 1 105 ? 10.006 9.974 -26.447 1.00 95.50 105 ARG A O 1
ATOM 810 N N . ALA A 1 106 ? 10.683 7.901 -26.960 1.00 95.19 106 ALA A N 1
ATOM 811 C CA . ALA A 1 106 ? 9.335 7.402 -27.232 1.00 95.19 106 ALA A CA 1
ATOM 812 C C . ALA A 1 106 ? 8.467 7.380 -25.963 1.00 95.19 106 ALA A C 1
ATOM 814 O O . ALA A 1 106 ? 7.312 7.805 -25.995 1.00 95.19 106 ALA A O 1
ATOM 815 N N . ASN A 1 107 ? 9.029 6.936 -24.838 1.00 95.25 107 ASN A N 1
ATOM 816 C CA . ASN A 1 107 ? 8.324 6.906 -23.560 1.00 95.25 107 ASN A CA 1
ATOM 817 C C . ASN A 1 107 ? 8.039 8.313 -23.023 1.00 95.25 107 ASN A C 1
ATOM 819 O O . ASN A 1 107 ? 6.952 8.556 -22.507 1.00 95.25 107 ASN A O 1
ATOM 823 N N . GLU A 1 108 ? 8.960 9.258 -23.202 1.00 93.81 108 GLU A N 1
ATOM 824 C CA . GLU A 1 108 ? 8.745 10.662 -22.838 1.00 93.81 108 GLU A CA 1
ATOM 825 C C . GLU A 1 108 ? 7.601 11.294 -23.648 1.00 93.81 108 GLU A C 1
ATOM 827 O O . GLU A 1 108 ? 6.727 11.952 -23.081 1.00 93.81 108 GLU A O 1
ATOM 832 N N . ALA A 1 109 ? 7.517 10.998 -24.949 1.00 94.06 109 ALA A N 1
ATOM 833 C CA . ALA A 1 109 ? 6.393 11.420 -25.785 1.00 94.06 109 ALA A CA 1
ATOM 834 C C . ALA A 1 109 ? 5.051 10.806 -25.334 1.00 94.06 109 ALA A C 1
ATOM 836 O O . ALA A 1 109 ? 4.018 11.482 -25.363 1.00 94.06 109 ALA A O 1
ATOM 837 N N . LEU A 1 110 ? 5.046 9.543 -24.884 1.00 91.62 110 LEU A N 1
ATOM 838 C CA . LEU A 1 110 ? 3.852 8.907 -24.314 1.00 91.62 110 LEU A CA 1
ATOM 839 C C . LEU A 1 110 ? 3.414 9.598 -23.019 1.00 91.62 110 LEU A C 1
ATOM 841 O O . LEU A 1 110 ? 2.229 9.888 -22.858 1.00 91.62 110 LEU A O 1
ATOM 845 N N . VAL A 1 111 ? 4.350 9.902 -22.120 1.00 91.88 111 VAL A N 1
ATOM 846 C CA . VAL A 1 111 ? 4.049 10.623 -20.876 1.00 91.88 111 VAL A CA 1
ATOM 847 C C . VAL A 1 111 ? 3.477 12.005 -21.187 1.00 91.88 111 VAL A C 1
ATOM 849 O O . VAL A 1 111 ? 2.427 12.355 -20.647 1.00 91.88 111 VAL A O 1
ATOM 852 N N . ALA A 1 112 ? 4.086 12.756 -22.108 1.00 92.00 112 ALA A N 1
ATOM 853 C CA . ALA A 1 112 ? 3.597 14.072 -22.522 1.00 92.00 112 ALA A CA 1
ATOM 854 C C . ALA A 1 112 ? 2.158 14.013 -23.069 1.00 92.00 112 ALA A C 1
ATOM 856 O O . ALA A 1 112 ? 1.322 14.849 -22.724 1.00 92.00 112 ALA A O 1
ATOM 857 N N . ARG A 1 113 ? 1.834 12.980 -23.859 1.00 90.56 113 ARG A N 1
ATOM 858 C CA . ARG A 1 113 ? 0.484 12.763 -24.403 1.00 90.56 113 ARG A CA 1
ATOM 859 C C . ARG A 1 113 ? -0.561 12.490 -23.316 1.00 90.56 113 ARG A C 1
ATOM 861 O O . ARG A 1 113 ? -1.688 12.967 -23.430 1.00 90.56 113 ARG A O 1
ATOM 868 N N . TRP A 1 114 ? -0.201 11.734 -22.281 1.00 87.06 114 TRP A N 1
ATOM 869 C CA . TRP A 1 114 ? -1.125 11.266 -21.238 1.00 87.06 114 TRP A CA 1
ATOM 870 C C . TRP A 1 114 ? -0.991 12.015 -19.902 1.00 87.06 114 TRP A C 1
ATOM 872 O O . TRP A 1 114 ? -1.522 11.573 -18.889 1.00 87.06 114 TRP A O 1
ATOM 882 N N . SER A 1 115 ? -0.330 13.177 -19.886 1.00 87.19 115 SER A N 1
ATOM 883 C CA . SER A 1 115 ? -0.059 13.952 -18.662 1.00 87.19 115 SER A CA 1
ATOM 884 C C . SER A 1 115 ? -1.302 14.543 -17.980 1.00 87.19 115 SER A C 1
ATOM 886 O O . SER A 1 115 ? -1.217 15.013 -16.847 1.00 87.19 115 SER A O 1
ATOM 888 N N . ARG A 1 116 ? -2.467 14.555 -18.642 1.00 82.06 116 ARG A N 1
ATOM 889 C CA . ARG A 1 116 ? -3.714 15.072 -18.061 1.00 82.06 116 ARG A CA 1
ATOM 890 C C . ARG A 1 116 ? -4.542 13.922 -17.474 1.00 82.06 116 ARG A C 1
ATOM 892 O O . ARG A 1 116 ? -5.060 13.120 -18.251 1.00 82.06 116 ARG A O 1
ATOM 899 N N . PRO A 1 117 ? -4.720 13.843 -16.142 1.00 74.62 117 PRO A N 1
ATOM 900 C CA . PRO A 1 117 ? -5.554 12.808 -15.546 1.00 74.62 117 PRO A CA 1
ATOM 901 C C . PRO A 1 117 ? -7.025 13.017 -15.930 1.00 74.62 117 PRO A C 1
ATOM 903 O O . PRO A 1 117 ? -7.544 14.135 -15.873 1.00 74.62 117 PRO A O 1
ATOM 906 N N . GLN A 1 118 ? -7.716 11.936 -16.298 1.00 72.38 118 GLN A N 1
ATOM 907 C CA . GLN A 1 118 ? -9.174 11.950 -16.404 1.00 72.38 118 GLN A CA 1
ATOM 908 C C . GLN A 1 118 ? -9.765 12.078 -14.993 1.00 72.38 118 GLN A C 1
ATOM 910 O O . GLN A 1 118 ? -9.366 11.361 -14.074 1.00 72.38 118 GLN A O 1
ATOM 915 N N . ARG A 1 119 ? -10.694 13.022 -14.796 1.00 61.44 119 ARG A N 1
ATOM 916 C CA . ARG A 1 119 ? -11.384 13.198 -13.510 1.00 61.44 119 ARG A CA 1
ATOM 917 C C . ARG A 1 119 ? -12.282 11.988 -13.254 1.00 61.44 119 ARG A C 1
ATOM 919 O O . ARG A 1 119 ? -13.354 11.887 -13.841 1.00 61.44 119 ARG A O 1
ATOM 926 N N . HIS A 1 120 ? -11.862 11.103 -12.358 1.00 64.62 120 HIS A N 1
ATOM 927 C CA . HIS A 1 120 ? -12.734 10.078 -11.792 1.00 64.62 120 HIS A CA 1
ATOM 928 C C . HIS A 1 120 ? -13.409 10.616 -10.525 1.00 64.62 120 HIS A C 1
ATOM 930 O O . HIS A 1 120 ? -12.761 11.215 -9.671 1.00 64.62 120 HIS A O 1
ATOM 936 N N . THR A 1 121 ? -14.728 10.439 -10.433 1.00 62.75 121 THR A N 1
ATOM 937 C CA . THR A 1 121 ? -15.606 11.070 -9.430 1.00 62.75 121 THR A CA 1
ATOM 938 C C . THR A 1 121 ? -15.924 10.196 -8.216 1.00 62.75 121 THR A C 1
ATOM 940 O O . THR A 1 121 ? -16.558 10.677 -7.282 1.00 62.75 121 THR A O 1
ATOM 943 N N . ASN A 1 122 ? -15.461 8.945 -8.169 1.00 58.53 122 ASN A N 1
ATOM 944 C CA . ASN A 1 122 ? -15.758 8.037 -7.060 1.00 58.53 122 ASN A CA 1
ATOM 945 C C . ASN A 1 122 ? -14.519 7.862 -6.183 1.00 58.53 122 ASN A C 1
ATOM 947 O O . ASN A 1 122 ? -13.625 7.087 -6.509 1.00 58.53 122 ASN A O 1
ATOM 951 N N . VAL A 1 123 ? -14.464 8.621 -5.089 1.00 68.38 123 VAL A N 1
ATOM 952 C CA . VAL A 1 123 ? -13.278 8.699 -4.221 1.00 68.38 123 VAL A CA 1
ATOM 953 C C . VAL A 1 123 ? -13.210 7.532 -3.228 1.00 68.38 123 VAL A C 1
ATOM 955 O O . VAL A 1 123 ? -12.126 7.227 -2.750 1.00 68.38 123 VAL A O 1
ATOM 958 N N . PHE A 1 124 ? -14.328 6.850 -2.930 1.00 71.00 124 PHE A N 1
ATOM 959 C CA . PHE A 1 124 ? -14.361 5.803 -1.900 1.00 71.00 124 PHE A CA 1
ATOM 960 C C . PHE A 1 124 ? -15.208 4.589 -2.286 1.00 71.00 124 PHE A C 1
ATOM 962 O O . PHE A 1 124 ? -16.321 4.731 -2.790 1.00 71.00 124 PHE A O 1
ATOM 969 N N . ALA A 1 125 ? -14.674 3.392 -2.028 1.00 68.44 125 ALA A N 1
ATOM 970 C CA . ALA A 1 125 ? -15.284 2.120 -2.421 1.00 68.44 125 ALA A CA 1
ATOM 971 C C . ALA A 1 125 ? -16.393 1.629 -1.472 1.00 68.44 125 ALA A C 1
ATOM 973 O O . ALA A 1 125 ? -17.218 0.809 -1.870 1.00 68.44 125 ALA A O 1
ATOM 974 N N . ILE A 1 126 ? -16.405 2.094 -0.219 1.00 74.69 126 ILE A N 1
ATOM 975 C CA . ILE A 1 126 ? -17.284 1.583 0.838 1.00 74.69 126 ILE A CA 1
ATOM 976 C C . ILE A 1 126 ? -18.188 2.703 1.365 1.00 74.69 126 ILE A C 1
ATOM 978 O O . ILE A 1 126 ? -17.690 3.772 1.735 1.00 74.69 126 ILE A O 1
ATOM 982 N N . PRO A 1 127 ? -19.510 2.471 1.463 1.00 76.50 127 PRO A N 1
ATOM 983 C CA . PRO A 1 127 ? -20.414 3.431 2.072 1.00 76.50 127 PRO A CA 1
ATOM 984 C C . PRO A 1 127 ? -20.226 3.484 3.597 1.00 76.50 127 PRO A C 1
ATOM 986 O O . PRO A 1 127 ? -19.927 2.482 4.247 1.00 76.50 127 PRO A O 1
ATOM 989 N N . SER A 1 128 ? -20.451 4.655 4.192 1.00 73.25 128 SER A N 1
ATOM 990 C CA . SER A 1 128 ? -20.183 4.923 5.616 1.00 73.25 128 SER A CA 1
ATOM 991 C C . SER A 1 128 ? -20.868 3.954 6.591 1.00 73.25 128 SER A C 1
ATOM 993 O O . SER A 1 128 ? -20.281 3.589 7.606 1.00 73.25 128 SER A O 1
ATOM 995 N N . HIS A 1 129 ? -22.072 3.470 6.279 1.00 73.56 129 HIS A N 1
ATOM 996 C CA . HIS A 1 129 ? -22.810 2.535 7.137 1.00 73.56 129 HIS A CA 1
ATOM 997 C C . HIS A 1 129 ? -22.149 1.149 7.251 1.00 73.56 129 HIS A C 1
ATOM 999 O O . HIS A 1 129 ? -22.247 0.502 8.292 1.00 73.56 129 HIS A O 1
ATOM 1005 N N . ALA A 1 130 ? -21.436 0.693 6.217 1.00 78.12 130 ALA A N 1
ATOM 1006 C CA . ALA A 1 130 ? -20.723 -0.584 6.260 1.00 78.12 130 ALA A CA 1
ATOM 1007 C C . ALA A 1 130 ? -19.491 -0.518 7.182 1.00 78.12 130 ALA A C 1
ATOM 1009 O O . ALA A 1 130 ? -19.124 -1.510 7.812 1.00 78.12 130 ALA A O 1
ATOM 1010 N N . ILE A 1 131 ? -18.891 0.670 7.317 1.00 76.50 131 ILE A N 1
ATOM 1011 C CA . ILE A 1 131 ? -17.805 0.931 8.270 1.00 76.50 131 ILE A CA 1
ATOM 1012 C C . ILE A 1 131 ? -18.340 0.818 9.699 1.00 76.50 131 ILE A C 1
ATOM 1014 O O . ILE A 1 131 ? -17.734 0.144 10.527 1.00 76.50 131 ILE A O 1
ATOM 1018 N N . LEU A 1 132 ? -19.508 1.407 9.972 1.00 74.88 132 LEU A N 1
ATOM 1019 C CA . LEU A 1 132 ? -20.161 1.307 11.275 1.00 74.88 132 LEU A CA 1
ATOM 1020 C C . LEU A 1 132 ? -20.432 -0.158 11.655 1.00 74.88 132 LEU A C 1
ATOM 1022 O O . LEU A 1 132 ? -20.072 -0.585 12.747 1.00 74.88 132 LEU A O 1
ATOM 1026 N N . ALA A 1 133 ? -20.975 -0.962 10.733 1.00 74.06 133 ALA A N 1
ATOM 1027 C CA . ALA A 1 133 ? -21.234 -2.384 10.973 1.00 74.06 133 ALA A CA 1
ATOM 1028 C C . ALA A 1 133 ? -19.955 -3.187 11.292 1.00 74.06 133 ALA A C 1
ATOM 1030 O O . ALA A 1 133 ? -19.966 -4.033 12.191 1.00 74.06 133 ALA A O 1
ATOM 1031 N N . LYS A 1 134 ? -18.834 -2.882 10.618 1.00 74.56 134 LYS A N 1
ATOM 1032 C CA . LYS A 1 134 ? -17.512 -3.472 10.907 1.00 74.56 134 LYS A CA 1
ATOM 1033 C C . LYS A 1 134 ? -17.080 -3.213 12.355 1.00 74.56 134 LYS A C 1
ATOM 1035 O O . LYS A 1 134 ? -16.553 -4.113 13.008 1.00 74.56 134 LYS A O 1
ATOM 1040 N N . PHE A 1 135 ? -17.330 -2.007 12.861 1.00 71.44 135 PHE A N 1
ATOM 1041 C CA . PHE A 1 135 ? -17.029 -1.632 14.241 1.00 71.44 135 PHE A CA 1
ATOM 1042 C C . PHE A 1 135 ? -18.013 -2.199 15.269 1.00 71.44 135 PHE A C 1
ATOM 1044 O O . PHE A 1 135 ? -17.674 -2.241 16.442 1.00 71.44 135 PHE A O 1
ATOM 1051 N N . VAL A 1 136 ? -19.200 -2.669 14.875 1.00 68.06 136 VAL A N 1
ATOM 1052 C CA . VAL A 1 136 ? -20.177 -3.240 15.819 1.00 68.06 136 VAL A CA 1
ATOM 1053 C C . VAL A 1 136 ? -19.905 -4.721 16.122 1.00 68.06 136 VAL A C 1
ATOM 1055 O O . VAL A 1 136 ? -19.964 -5.125 17.280 1.00 68.06 136 VAL A O 1
ATOM 1058 N N . PHE A 1 137 ? -19.593 -5.544 15.117 1.00 60.81 137 PHE A N 1
ATOM 1059 C CA . PHE A 1 137 ? -19.599 -7.008 15.284 1.00 60.81 137 PHE A CA 1
ATOM 1060 C C . PHE A 1 137 ? -18.278 -7.616 15.780 1.00 60.81 137 PHE A C 1
ATOM 1062 O O . PHE A 1 137 ? -18.285 -8.443 16.687 1.00 60.81 137 PHE A O 1
ATOM 1069 N N . SER A 1 138 ? -17.133 -7.230 15.213 1.00 58.91 138 SER A N 1
ATOM 1070 C CA . SER A 1 138 ? -15.840 -7.860 15.554 1.00 58.91 138 SER A CA 1
ATOM 1071 C C . SER A 1 138 ? -15.112 -7.185 16.722 1.00 58.91 138 SER A C 1
ATOM 1073 O O . SER A 1 138 ? -14.230 -7.780 17.332 1.00 58.91 138 SER A O 1
ATOM 1075 N N . TYR A 1 139 ? -15.479 -5.945 17.034 1.00 63.81 139 TYR A N 1
ATOM 1076 C CA . TYR A 1 139 ? -14.787 -5.059 17.978 1.00 63.81 139 TYR A CA 1
ATOM 1077 C C . TYR A 1 139 ? -15.207 -5.285 19.441 1.00 63.81 139 TYR A C 1
ATOM 1079 O O . TYR A 1 139 ? -14.444 -5.033 20.370 1.00 63.81 139 TYR A O 1
ATOM 1087 N N . ASN A 1 140 ? -16.439 -5.746 19.664 1.00 63.75 140 ASN A N 1
ATOM 1088 C CA . ASN A 1 140 ? -17.168 -5.362 20.871 1.00 63.75 140 ASN A CA 1
ATOM 1089 C C . ASN A 1 140 ? -17.344 -6.433 21.936 1.00 63.75 140 ASN A C 1
ATOM 1091 O O . ASN A 1 140 ? -17.657 -6.094 23.072 1.00 63.75 140 ASN A O 1
ATOM 1095 N N . VAL A 1 141 ? -17.128 -7.707 21.618 1.00 69.69 141 VAL A N 1
ATOM 1096 C CA . VAL A 1 141 ? -17.435 -8.786 22.570 1.00 69.69 141 VAL A CA 1
ATOM 1097 C C . VAL A 1 141 ? -16.454 -8.783 23.745 1.00 69.69 141 VAL A C 1
ATOM 1099 O O . VAL A 1 141 ? -16.872 -8.660 24.893 1.00 69.69 141 VAL A O 1
ATOM 1102 N N . ALA A 1 142 ? -15.144 -8.836 23.480 1.00 70.62 142 ALA A N 1
ATOM 1103 C CA . ALA A 1 142 ? -14.128 -8.836 24.539 1.00 70.62 142 ALA A CA 1
ATOM 1104 C C . ALA A 1 142 ? -14.157 -7.542 25.370 1.00 70.62 142 ALA A C 1
ATOM 1106 O O . ALA A 1 142 ? -13.992 -7.567 26.589 1.00 70.62 142 ALA A O 1
ATOM 1107 N N . ARG A 1 143 ? -14.434 -6.412 24.711 1.00 72.31 143 ARG A N 1
ATOM 1108 C CA . ARG A 1 143 ? -14.546 -5.114 25.368 1.00 72.31 143 ARG A CA 1
ATOM 1109 C C . ARG A 1 143 ? -15.812 -4.998 26.215 1.00 72.31 143 ARG A C 1
ATOM 1111 O O . ARG A 1 143 ? -15.716 -4.501 27.330 1.00 72.31 143 ARG A O 1
ATOM 1118 N N . MET A 1 144 ? -16.962 -5.500 25.752 1.00 71.06 144 MET A N 1
ATOM 1119 C CA . MET A 1 144 ? -18.177 -5.580 26.575 1.00 71.06 144 MET A CA 1
ATOM 1120 C C . MET A 1 144 ? -17.937 -6.398 27.834 1.00 71.06 144 MET A C 1
ATOM 1122 O O . MET A 1 144 ? -18.316 -5.957 28.912 1.00 71.06 144 MET A O 1
ATOM 1126 N N . VAL A 1 145 ? -17.284 -7.555 27.712 1.00 77.25 145 VAL A N 1
ATOM 1127 C CA . VAL A 1 145 ? -16.996 -8.420 28.863 1.00 77.25 145 VAL A CA 1
ATOM 1128 C C . VAL A 1 145 ? -16.082 -7.711 29.862 1.00 77.25 145 VAL A C 1
ATOM 1130 O O . VAL A 1 145 ? -16.385 -7.688 31.052 1.00 77.25 145 VAL A O 1
ATOM 1133 N N . LEU A 1 146 ? -15.003 -7.080 29.391 1.00 76.50 146 LEU A N 1
ATOM 1134 C CA . LEU A 1 146 ? -14.063 -6.367 30.256 1.00 76.50 146 LEU A CA 1
ATOM 1135 C C . LEU A 1 146 ? -14.705 -5.151 30.936 1.00 76.50 146 LEU A C 1
ATOM 1137 O O . LEU A 1 146 ? -14.521 -4.950 32.131 1.00 76.50 146 LEU A O 1
ATOM 1141 N N . MET A 1 147 ? -15.487 -4.363 30.198 1.00 73.00 147 MET A N 1
ATOM 1142 C CA . MET A 1 147 ? -16.169 -3.182 30.736 1.00 73.00 147 MET A CA 1
ATOM 1143 C C . MET A 1 147 ? -17.277 -3.566 31.713 1.00 73.00 147 MET A C 1
ATOM 1145 O O . MET A 1 147 ? -17.436 -2.904 32.733 1.00 73.00 147 MET A O 1
ATOM 1149 N N . LEU A 1 148 ? -18.005 -4.652 31.446 1.00 75.31 148 LEU A N 1
ATOM 1150 C CA . LEU A 1 148 ? -18.988 -5.197 32.377 1.00 75.31 148 LEU A CA 1
ATOM 1151 C C . LEU A 1 148 ? -18.308 -5.694 33.657 1.00 75.31 148 LEU A C 1
ATOM 1153 O O . LEU A 1 148 ? -18.782 -5.392 34.746 1.00 75.31 148 LEU A O 1
ATOM 1157 N N . ALA A 1 149 ? -17.175 -6.393 33.545 1.00 78.56 149 ALA A N 1
ATOM 1158 C CA . ALA A 1 149 ? -16.403 -6.836 34.702 1.00 78.56 149 ALA A CA 1
ATOM 1159 C C . ALA A 1 149 ? -15.909 -5.648 35.544 1.00 78.56 149 ALA A C 1
ATOM 1161 O O . ALA A 1 149 ? -16.100 -5.638 36.756 1.00 78.56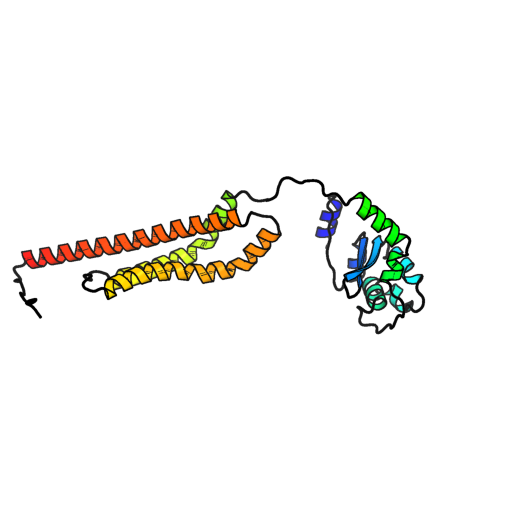 149 ALA A O 1
ATOM 1162 N N . VAL A 1 150 ? -15.344 -4.616 34.908 1.00 76.12 150 VAL A N 1
ATOM 1163 C CA . VAL A 1 150 ? -14.910 -3.379 35.580 1.00 76.12 150 VAL A CA 1
ATOM 1164 C C . VAL A 1 150 ? -16.097 -2.675 36.244 1.00 76.12 150 VAL A C 1
ATOM 1166 O O . VAL A 1 150 ? -16.016 -2.334 37.422 1.00 76.12 150 VAL A O 1
ATOM 1169 N N . ALA A 1 151 ? -17.217 -2.512 35.536 1.00 74.12 151 ALA A N 1
ATOM 1170 C CA . ALA A 1 151 ? -18.421 -1.882 36.074 1.00 74.12 151 ALA A CA 1
ATOM 1171 C C . ALA A 1 151 ? -18.987 -2.640 37.285 1.00 74.12 151 ALA A C 1
ATOM 1173 O O . ALA A 1 151 ? -19.389 -2.007 38.257 1.00 74.12 151 ALA A O 1
ATOM 1174 N N . LEU A 1 152 ? -18.977 -3.977 37.264 1.00 77.25 152 LEU A N 1
ATOM 1175 C CA . LEU A 1 152 ? -19.419 -4.805 38.388 1.00 77.25 152 LEU A CA 1
ATOM 1176 C C . LEU A 1 152 ? -18.461 -4.723 39.581 1.00 77.25 152 LEU A C 1
ATOM 1178 O O . LEU A 1 152 ? -18.924 -4.571 40.708 1.00 77.25 152 LEU A O 1
ATOM 1182 N N . ILE A 1 153 ? -17.145 -4.782 39.351 1.00 79.12 153 ILE A N 1
ATOM 1183 C CA . ILE A 1 153 ? -16.138 -4.670 40.417 1.00 79.12 153 ILE A CA 1
ATOM 1184 C C . ILE A 1 153 ? -16.281 -3.316 41.114 1.00 79.12 153 ILE A C 1
ATOM 1186 O O . ILE A 1 153 ? -16.517 -3.271 42.319 1.00 79.12 153 ILE A O 1
ATOM 1190 N N . PHE A 1 154 ? -16.226 -2.215 40.363 1.00 74.06 154 PHE A N 1
ATOM 1191 C CA . PHE A 1 154 ? -16.339 -0.882 40.951 1.00 74.06 154 PHE A CA 1
ATOM 1192 C C . PHE A 1 154 ? -17.733 -0.616 41.524 1.00 74.06 154 PHE A C 1
ATOM 1194 O O . PHE A 1 154 ? -17.834 -0.083 42.625 1.00 74.06 154 PHE A O 1
ATOM 1201 N N . GLY A 1 155 ? -18.800 -1.046 40.846 1.00 72.88 155 GLY A N 1
ATOM 1202 C CA . GLY A 1 155 ? -20.163 -0.962 41.374 1.00 72.88 155 GLY A CA 1
ATOM 1203 C C . GLY A 1 155 ? -20.316 -1.692 42.712 1.00 72.88 155 GLY A C 1
ATOM 1204 O O . GLY A 1 155 ? -20.966 -1.177 43.615 1.00 72.88 155 GLY A O 1
ATOM 1205 N N . SER A 1 156 ? -19.659 -2.845 42.880 1.00 75.69 156 SER A N 1
ATOM 1206 C CA . SER A 1 156 ? -19.654 -3.585 44.148 1.00 75.69 156 SER A CA 1
ATOM 1207 C C . SER A 1 156 ? -18.826 -2.906 45.245 1.00 75.69 156 SER A C 1
ATOM 1209 O O . SER A 1 156 ? -19.233 -2.922 46.403 1.00 75.69 156 SER A O 1
ATOM 1211 N N . CYS A 1 157 ? -17.704 -2.258 44.906 1.00 74.88 157 CYS A N 1
ATOM 1212 C CA . CYS A 1 157 ? -16.854 -1.559 45.876 1.00 74.88 157 CYS A CA 1
ATOM 1213 C C . CYS A 1 157 ? -17.537 -0.343 46.518 1.00 74.88 157 CYS A C 1
ATOM 1215 O O . CYS A 1 157 ? -17.229 -0.007 47.661 1.00 74.88 157 CYS A O 1
ATOM 1217 N N . TYR A 1 158 ? -18.442 0.315 45.792 1.00 70.69 158 TYR A N 1
ATOM 1218 C CA . TYR A 1 158 ? -19.182 1.485 46.278 1.00 70.69 158 TYR A CA 1
ATOM 1219 C C . TYR A 1 158 ? -20.614 1.157 46.720 1.00 70.69 158 TYR A C 1
ATOM 1221 O O . TYR A 1 158 ? -21.366 2.056 47.097 1.00 70.69 158 TYR A O 1
ATOM 1229 N N . PHE A 1 159 ? -20.998 -0.122 46.710 1.00 71.62 159 PHE A N 1
ATOM 1230 C CA . PHE A 1 159 ? -22.329 -0.550 47.121 1.00 71.62 159 PHE A CA 1
ATOM 1231 C C . PHE A 1 159 ? -22.574 -0.236 48.607 1.00 71.62 159 PHE A C 1
ATOM 1233 O O . PHE A 1 159 ? -21.830 -0.668 49.485 1.00 71.62 159 PHE A O 1
ATOM 1240 N N . GLY A 1 160 ? -23.636 0.518 48.888 1.00 68.25 160 GLY A N 1
ATOM 1241 C CA . GLY A 1 160 ? -24.081 0.899 50.228 1.00 68.25 160 GLY A CA 1
ATOM 1242 C C . GLY A 1 160 ? -23.256 1.997 50.906 1.00 68.25 160 GLY A C 1
ATOM 1243 O O . GLY A 1 160 ? -23.455 2.231 52.098 1.00 68.25 160 GLY A O 1
ATOM 1244 N N . LYS A 1 161 ? -22.331 2.659 50.197 1.00 68.38 161 LYS A N 1
ATOM 1245 C CA . LYS A 1 161 ? -21.451 3.685 50.776 1.00 68.38 161 LYS A CA 1
ATOM 1246 C C . LYS A 1 161 ? -22.025 5.091 50.559 1.00 68.38 161 LYS A C 1
ATOM 1248 O O . LYS A 1 161 ? -22.275 5.489 49.425 1.00 68.38 161 LYS A O 1
ATOM 1253 N N . GLU A 1 162 ? -22.228 5.849 51.637 1.00 70.44 162 GLU A N 1
ATOM 1254 C CA . GLU A 1 162 ? -22.668 7.250 51.558 1.00 70.44 162 GLU A CA 1
ATOM 1255 C C . GLU A 1 162 ? -21.522 8.150 51.064 1.00 70.44 162 GLU A C 1
ATOM 1257 O O . GLU A 1 162 ? -20.368 7.986 51.466 1.00 70.44 162 GLU A O 1
ATOM 1262 N N . ILE A 1 163 ? -21.830 9.089 50.162 1.00 74.00 163 ILE A N 1
ATOM 1263 C CA . ILE A 1 163 ? -20.852 10.033 49.606 1.00 74.00 163 ILE A CA 1
ATOM 1264 C C . ILE A 1 163 ? -20.677 11.178 50.607 1.00 74.00 163 ILE A C 1
ATOM 1266 O O . ILE A 1 163 ? -21.365 12.193 50.529 1.00 74.00 163 ILE A O 1
ATOM 1270 N N . GLU A 1 164 ? -19.772 11.008 51.568 1.00 76.31 164 GLU A N 1
ATOM 1271 C CA . GLU A 1 164 ? -19.478 12.051 52.560 1.00 76.31 164 GLU A CA 1
ATOM 1272 C C . GLU A 1 164 ? -18.308 12.950 52.125 1.00 76.31 164 GLU A C 1
ATOM 1274 O O . GLU A 1 164 ? -18.239 14.112 52.524 1.00 76.31 164 GLU A O 1
ATOM 1279 N N . THR A 1 165 ? -17.385 12.443 51.296 1.00 83.25 165 THR A N 1
ATOM 1280 C CA . THR A 1 165 ? -16.127 13.141 50.988 1.00 83.25 165 THR A CA 1
ATOM 1281 C C . THR A 1 165 ? -15.940 13.462 49.505 1.00 83.25 165 THR A C 1
ATOM 1283 O O . THR A 1 165 ? -16.428 12.769 48.610 1.00 83.25 165 THR A O 1
ATOM 1286 N N . THR A 1 166 ? -15.142 14.496 49.221 1.00 81.12 166 THR A N 1
ATOM 1287 C CA . THR A 1 166 ? -14.692 14.826 47.856 1.00 81.12 166 THR A CA 1
ATOM 1288 C C . THR A 1 166 ? -13.894 13.688 47.213 1.00 81.12 166 THR A C 1
ATOM 1290 O O . THR A 1 166 ? -13.923 13.532 45.992 1.00 81.12 166 THR A O 1
ATOM 1293 N N . VAL A 1 167 ? -13.228 12.858 48.022 1.00 80.75 167 VAL A N 1
ATOM 1294 C CA . VAL A 1 167 ? -12.498 11.667 47.569 1.00 80.75 167 VAL A CA 1
ATOM 1295 C C . VAL A 1 167 ? -13.458 10.599 47.047 1.00 80.75 167 VAL A C 1
ATOM 1297 O O . VAL A 1 167 ? -13.164 9.976 46.027 1.00 80.75 167 VAL A O 1
ATOM 1300 N N . ASP A 1 168 ? -14.624 10.414 47.672 1.00 75.56 168 ASP A N 1
ATOM 1301 C CA . ASP A 1 168 ? -15.635 9.472 47.178 1.00 75.56 168 ASP A CA 1
ATOM 1302 C C . ASP A 1 168 ? -16.182 9.929 45.814 1.00 75.56 168 ASP A C 1
ATOM 1304 O O . ASP A 1 168 ? -16.271 9.127 44.888 1.00 75.56 168 ASP A O 1
ATOM 1308 N N . VAL A 1 169 ? -16.453 11.228 45.627 1.00 79.56 169 VAL A N 1
ATOM 1309 C CA . VAL A 1 169 ? -16.866 11.780 44.318 1.00 79.56 169 VAL A CA 1
ATOM 1310 C C . VAL A 1 169 ? -15.781 11.572 43.258 1.00 79.56 169 VAL A C 1
ATOM 1312 O O . VAL A 1 169 ? -16.065 11.082 42.165 1.00 79.56 169 VAL A O 1
ATOM 1315 N N . LEU A 1 170 ? -14.527 11.898 43.585 1.00 82.38 170 LEU A N 1
ATOM 1316 C CA . LEU A 1 170 ? -13.394 11.723 42.676 1.00 82.38 170 LEU A CA 1
ATOM 1317 C C . LEU A 1 170 ? -13.221 10.257 42.258 1.00 82.38 170 LEU A C 1
ATOM 1319 O O . LEU A 1 170 ? -12.936 9.970 41.095 1.00 82.38 170 LEU A O 1
ATOM 1323 N N . SER A 1 171 ? -13.426 9.333 43.194 1.00 80.44 171 SER A N 1
ATOM 1324 C CA . SER A 1 171 ? -13.296 7.900 42.945 1.00 80.44 171 SER A CA 1
ATOM 1325 C C . SER A 1 171 ? -14.400 7.357 42.034 1.00 80.44 171 SER A C 1
ATOM 1327 O O . SER A 1 171 ? -14.145 6.469 41.231 1.00 80.44 171 SER A O 1
ATOM 1329 N N . HIS A 1 172 ? -15.609 7.917 42.083 1.00 74.69 172 HIS A N 1
ATOM 1330 C CA . HIS A 1 172 ? -16.669 7.562 41.135 1.00 74.69 172 HIS A CA 1
ATOM 1331 C C . HIS A 1 172 ? -16.390 8.100 39.722 1.00 74.69 172 HIS A C 1
ATOM 1333 O O . HIS A 1 172 ? -16.588 7.396 38.731 1.00 74.69 172 HIS A O 1
ATOM 1339 N N . VAL A 1 173 ? -15.879 9.331 39.610 1.00 78.69 173 VAL A N 1
ATOM 1340 C CA . VAL A 1 173 ? -15.525 9.941 38.315 1.00 78.69 173 VAL A CA 1
ATOM 1341 C C . VAL A 1 173 ? -14.333 9.227 37.663 1.00 78.69 173 VAL A C 1
ATOM 1343 O O . VAL A 1 173 ? -14.292 9.079 36.439 1.00 78.69 173 VAL A O 1
ATOM 1346 N N . SER A 1 174 ? -13.380 8.727 38.453 1.00 78.81 174 SER A N 1
ATOM 1347 C CA . SER A 1 174 ? -12.201 8.032 37.927 1.00 78.81 174 SER A CA 1
ATOM 1348 C C . SER A 1 174 ? -12.538 6.702 37.237 1.00 78.81 174 SER A C 1
ATOM 1350 O O . SER A 1 174 ? -11.846 6.328 36.291 1.00 78.81 174 SER A O 1
ATOM 1352 N N . VAL A 1 175 ? -13.635 6.030 37.608 1.00 74.38 175 VAL A N 1
ATOM 1353 C CA . VAL A 1 175 ? -14.116 4.811 36.925 1.00 74.38 175 VAL A CA 1
ATOM 1354 C C . VAL A 1 175 ? -14.577 5.118 35.498 1.00 74.38 175 VAL A C 1
ATOM 1356 O O . VAL A 1 175 ? -14.229 4.393 34.563 1.00 74.38 175 VAL A O 1
ATOM 1359 N N . LEU A 1 176 ? -15.293 6.233 35.303 1.00 72.12 176 LEU A N 1
ATOM 1360 C CA . LEU A 1 176 ? -15.688 6.712 33.972 1.00 72.12 176 LEU A CA 1
ATOM 1361 C C . LEU A 1 176 ? -14.463 7.098 33.130 1.00 72.12 176 LEU A C 1
ATOM 1363 O O . LEU A 1 176 ? -14.416 6.838 31.928 1.00 72.12 176 LEU A O 1
ATOM 1367 N N . PHE A 1 177 ? -13.439 7.668 33.765 1.00 77.75 177 PHE A N 1
ATOM 1368 C CA . PHE A 1 177 ? -12.181 8.000 33.102 1.00 77.75 177 PHE A CA 1
ATOM 1369 C C . PHE A 1 177 ? -11.363 6.755 32.711 1.00 77.75 177 PHE A C 1
ATOM 1371 O O . PHE A 1 177 ? -10.827 6.690 31.604 1.00 77.75 177 PHE A O 1
ATOM 1378 N N . MET A 1 178 ? -11.322 5.720 33.557 1.00 75.81 178 MET A N 1
ATOM 1379 C CA . MET A 1 178 ? -10.666 4.446 33.234 1.00 75.81 178 MET A CA 1
ATOM 1380 C C . MET A 1 178 ? -11.327 3.754 32.038 1.00 75.81 178 MET A C 1
ATOM 1382 O O . MET A 1 178 ? -10.629 3.237 31.168 1.00 75.81 178 MET A O 1
ATOM 1386 N N . ALA A 1 179 ? -12.657 3.814 31.930 1.00 70.69 179 ALA A N 1
ATOM 1387 C CA . ALA A 1 179 ? -13.395 3.300 30.776 1.00 70.69 179 ALA A CA 1
ATOM 1388 C C . ALA A 1 179 ? -12.957 3.962 29.447 1.00 70.69 179 ALA A C 1
ATOM 1390 O O . ALA A 1 179 ? -12.851 3.281 28.422 1.00 70.69 179 ALA A O 1
ATOM 1391 N N . LEU A 1 180 ? -12.634 5.261 29.467 1.00 73.50 180 LEU A N 1
ATOM 1392 C CA . LEU A 1 180 ? -12.095 5.989 28.310 1.00 73.50 180 LEU A CA 1
ATOM 1393 C C . LEU A 1 180 ? -10.660 5.557 27.971 1.00 73.50 180 LEU A C 1
ATOM 1395 O O . LEU A 1 180 ? -10.348 5.325 26.802 1.00 73.50 180 LEU A O 1
ATOM 1399 N N . ILE A 1 181 ? -9.793 5.390 28.975 1.00 78.00 181 ILE A N 1
ATOM 1400 C CA . ILE A 1 181 ? -8.395 4.968 28.771 1.00 78.00 181 ILE A CA 1
ATOM 1401 C C . ILE A 1 181 ? -8.316 3.582 28.117 1.00 78.00 181 ILE A C 1
ATOM 1403 O O . ILE A 1 181 ? -7.460 3.347 27.261 1.00 78.00 181 ILE A O 1
ATOM 1407 N N . MET A 1 182 ? -9.241 2.676 28.440 1.00 73.12 182 MET A N 1
ATOM 1408 C CA . MET A 1 182 ? -9.278 1.330 27.854 1.00 73.12 182 MET A CA 1
ATOM 1409 C C . MET A 1 182 ? -9.553 1.320 26.336 1.00 73.12 182 MET A C 1
ATOM 1411 O O . MET A 1 182 ? -9.295 0.311 25.679 1.00 73.12 182 MET A O 1
ATOM 1415 N N . ALA A 1 183 ? -10.005 2.434 25.743 1.00 72.75 183 ALA A N 1
ATOM 1416 C CA . ALA A 1 183 ? -10.162 2.585 24.291 1.00 72.75 183 ALA A CA 1
ATOM 1417 C C . ALA A 1 183 ? -8.824 2.731 23.536 1.00 72.75 183 ALA A C 1
ATOM 1419 O O . ALA A 1 183 ? -8.726 2.411 22.346 1.00 72.75 183 ALA A O 1
ATOM 1420 N N . ILE A 1 184 ? -7.790 3.230 24.219 1.00 78.81 184 ILE A N 1
ATOM 1421 C CA . ILE A 1 184 ? -6.498 3.617 23.638 1.00 78.81 184 ILE A CA 1
ATOM 1422 C C . ILE A 1 184 ? -5.713 2.418 23.079 1.00 78.81 184 ILE A C 1
ATOM 1424 O O . ILE A 1 184 ? -5.344 2.461 21.898 1.00 78.81 184 ILE A O 1
ATOM 1428 N N . PRO A 1 185 ? -5.449 1.337 23.845 1.00 76.44 185 PRO A N 1
ATOM 1429 C CA . PRO A 1 185 ? -4.682 0.201 23.328 1.00 76.44 185 PRO A CA 1
ATOM 1430 C C . PRO A 1 185 ? -5.391 -0.470 22.149 1.00 76.44 185 PRO A C 1
ATOM 1432 O O . PRO A 1 185 ? -4.750 -0.879 21.183 1.00 76.44 185 PRO A O 1
ATOM 1435 N N . PHE A 1 186 ? -6.724 -0.493 22.171 1.00 72.00 186 PHE A N 1
ATOM 1436 C CA . PHE A 1 186 ? -7.521 -1.031 21.079 1.00 72.00 186 PHE A CA 1
ATOM 1437 C C . PHE A 1 186 ? -7.351 -0.225 19.781 1.00 72.00 186 PHE A C 1
ATOM 1439 O O . PHE A 1 186 ? -7.076 -0.790 18.716 1.00 72.00 186 PHE A O 1
ATOM 1446 N N . THR A 1 187 ? -7.501 1.101 19.860 1.00 74.81 187 THR A N 1
ATOM 1447 C CA . THR A 1 187 ? -7.329 1.987 18.698 1.00 74.81 187 THR A CA 1
ATOM 1448 C C . THR A 1 187 ? -5.916 1.835 18.133 1.00 74.81 187 THR A C 1
ATOM 1450 O O . THR A 1 187 ? -5.735 1.732 16.922 1.00 74.81 187 THR A O 1
ATOM 1453 N N . SER A 1 188 ? -4.931 1.679 19.022 1.00 79.38 188 SER A N 1
ATOM 1454 C CA . SER A 1 188 ? -3.521 1.489 18.674 1.00 79.38 188 SER A CA 1
ATOM 1455 C C . SER A 1 188 ? -3.269 0.200 17.881 1.00 79.38 188 SER A C 1
ATOM 1457 O O . SER A 1 188 ? -2.560 0.233 16.875 1.00 79.38 188 SER A O 1
ATOM 1459 N N . CYS A 1 189 ? -3.893 -0.924 18.257 1.00 79.06 189 CYS A N 1
ATOM 1460 C CA . CYS A 1 189 ? -3.796 -2.181 17.503 1.00 79.06 189 CYS A CA 1
ATOM 1461 C C . CYS A 1 189 ? -4.388 -2.082 16.086 1.00 79.06 189 CYS A C 1
ATOM 1463 O O . CYS A 1 189 ? -3.937 -2.776 15.175 1.00 79.06 189 CYS A O 1
ATOM 1465 N N . ASN A 1 190 ? -5.380 -1.213 15.879 1.00 75.69 190 ASN A N 1
ATOM 1466 C CA . ASN A 1 190 ? -6.068 -1.068 14.595 1.00 75.69 190 ASN A CA 1
ATOM 1467 C C . ASN A 1 190 ? -5.500 0.041 13.704 1.00 75.69 190 ASN A C 1
ATOM 1469 O O . ASN A 1 190 ? -5.876 0.122 12.532 1.00 75.69 190 ASN A O 1
ATOM 1473 N N . CYS A 1 191 ? -4.550 0.839 14.200 1.00 84.25 191 CYS A N 1
ATOM 1474 C CA . CYS A 1 191 ? -3.895 1.895 13.427 1.00 84.25 191 CYS A CA 1
ATOM 1475 C C . CYS A 1 191 ? -3.341 1.379 12.090 1.00 84.25 191 CYS A C 1
ATOM 1477 O O . CYS A 1 191 ? -3.559 1.997 11.051 1.00 84.25 191 CYS A O 1
ATOM 1479 N N . ALA A 1 192 ? -2.683 0.215 12.080 1.00 86.00 192 ALA A N 1
ATOM 1480 C CA . ALA A 1 192 ? -2.125 -0.359 10.853 1.00 86.00 192 ALA A CA 1
ATOM 1481 C C . ALA A 1 192 ? -3.207 -0.690 9.805 1.00 86.00 192 ALA A C 1
ATOM 1483 O O . ALA A 1 192 ? -3.018 -0.461 8.609 1.00 86.00 192 ALA A O 1
ATOM 1484 N N . VAL A 1 193 ? -4.361 -1.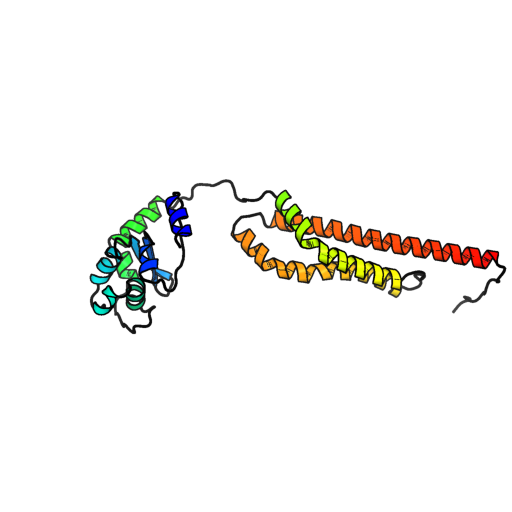195 10.255 1.00 85.00 193 VAL A N 1
ATOM 1485 C CA . VAL A 1 193 ? -5.509 -1.504 9.390 1.00 85.00 193 VAL A CA 1
ATOM 1486 C C . VAL A 1 193 ? -6.107 -0.212 8.835 1.00 85.00 193 VAL A C 1
ATOM 1488 O O . VAL A 1 193 ? -6.351 -0.133 7.632 1.00 85.00 193 VAL A O 1
ATOM 1491 N N . PHE A 1 194 ? -6.277 0.809 9.679 1.00 85.56 194 PHE A N 1
ATOM 1492 C CA . PHE A 1 194 ? -6.776 2.124 9.275 1.00 85.56 194 PHE A CA 1
ATOM 1493 C C . PHE A 1 194 ? -5.912 2.758 8.179 1.00 85.56 194 PHE A C 1
ATOM 1495 O O . PHE A 1 194 ? -6.443 3.172 7.145 1.00 85.56 194 PHE A O 1
ATOM 1502 N N . TYR A 1 195 ? -4.587 2.783 8.360 1.00 87.44 195 TYR A N 1
ATOM 1503 C CA . TYR A 1 195 ? -3.675 3.320 7.349 1.00 87.44 195 TYR A CA 1
ATOM 1504 C C . TYR A 1 195 ? -3.780 2.547 6.035 1.00 87.44 195 TYR A C 1
ATOM 1506 O O . TYR A 1 195 ? -3.920 3.155 4.976 1.00 87.44 195 TYR A O 1
ATOM 1514 N N . ARG A 1 196 ? -3.786 1.211 6.090 1.00 88.62 196 ARG A N 1
ATOM 1515 C CA . ARG A 1 196 ? -3.905 0.366 4.894 1.00 88.62 196 ARG A CA 1
ATOM 1516 C C . ARG A 1 196 ? -5.197 0.634 4.115 1.00 88.62 196 ARG A C 1
ATOM 1518 O O . ARG A 1 196 ? -5.163 0.744 2.891 1.00 88.62 196 ARG A O 1
ATOM 1525 N N . GLU A 1 197 ? -6.330 0.721 4.805 1.00 86.31 197 GLU A N 1
ATOM 1526 C CA . GLU A 1 197 ? -7.649 0.895 4.182 1.00 86.31 197 GLU A CA 1
ATOM 1527 C C . GLU A 1 197 ? -7.854 2.317 3.643 1.00 86.31 197 GLU A C 1
ATOM 1529 O O . GLU A 1 197 ? -8.405 2.491 2.555 1.00 86.31 197 GLU A O 1
ATOM 1534 N N . THR A 1 198 ? -7.336 3.324 4.351 1.00 83.75 198 THR A N 1
ATOM 1535 C CA . THR A 1 198 ? -7.372 4.729 3.919 1.00 83.75 198 THR A CA 1
ATOM 1536 C C . THR A 1 198 ? -6.499 4.959 2.687 1.00 83.75 198 THR A C 1
ATOM 1538 O O . THR A 1 198 ? -6.946 5.582 1.726 1.00 83.75 198 THR A O 1
ATOM 1541 N N . LEU A 1 199 ? -5.278 4.411 2.668 1.00 85.00 199 LEU A N 1
ATOM 1542 C CA . LEU A 1 199 ? -4.377 4.501 1.510 1.00 85.00 199 LEU A CA 1
ATOM 1543 C C . LEU A 1 199 ? -4.930 3.766 0.283 1.00 85.00 199 LEU A C 1
ATOM 1545 O O . LEU A 1 199 ? -4.651 4.156 -0.846 1.00 85.00 199 LEU A O 1
ATOM 1549 N N . SER A 1 200 ? -5.751 2.737 0.504 1.00 86.25 200 SER A N 1
ATOM 1550 C CA . SER A 1 200 ? -6.457 2.012 -0.558 1.00 86.25 200 SER A CA 1
ATOM 1551 C C . SER A 1 200 ? -7.753 2.704 -1.002 1.00 86.25 200 SER A C 1
ATOM 1553 O O . SER A 1 200 ? -8.511 2.121 -1.773 1.00 86.25 200 SER A O 1
ATOM 1555 N N . MET A 1 201 ? -8.043 3.912 -0.494 1.00 82.69 201 MET A N 1
ATOM 1556 C CA . MET A 1 201 ? -9.276 4.663 -0.759 1.00 82.69 201 MET A CA 1
ATOM 1557 C C . MET A 1 201 ? -10.554 3.844 -0.497 1.00 82.69 201 MET A C 1
ATOM 1559 O O . MET A 1 201 ? -11.581 4.016 -1.155 1.00 82.69 201 MET A O 1
ATOM 1563 N N . MET A 1 202 ? -10.525 2.933 0.481 1.00 83.62 202 MET A N 1
ATOM 1564 C CA . MET A 1 202 ? -11.708 2.135 0.814 1.00 83.62 202 MET A CA 1
ATOM 1565 C C . MET A 1 202 ? -12.794 3.009 1.443 1.00 83.62 202 MET A C 1
ATOM 1567 O O . MET A 1 202 ? -13.962 2.884 1.087 1.00 83.62 202 MET A O 1
ATOM 1571 N N . TYR A 1 203 ? -12.411 3.928 2.330 1.00 85.00 203 TYR A N 1
ATOM 1572 C CA . TYR A 1 203 ? -13.307 4.891 2.967 1.00 85.00 203 TYR A CA 1
ATOM 1573 C C . TYR A 1 203 ? -12.593 6.195 3.328 1.00 85.00 203 TYR A C 1
ATOM 1575 O O . TYR A 1 203 ? -11.366 6.256 3.394 1.00 85.00 203 TYR A O 1
ATOM 1583 N N . SER A 1 204 ? -13.382 7.238 3.599 1.00 84.44 204 SER A N 1
ATOM 1584 C CA . SER A 1 204 ? -12.873 8.525 4.077 1.00 84.44 204 SER A CA 1
ATOM 1585 C C . SER A 1 204 ? -12.407 8.440 5.538 1.00 84.44 204 SER A C 1
ATOM 1587 O O . SER A 1 204 ? -13.127 7.859 6.360 1.00 84.44 204 SER A O 1
ATOM 1589 N N . PRO A 1 205 ? -11.281 9.084 5.910 1.00 86.75 205 PRO A N 1
ATOM 1590 C CA . PRO A 1 205 ? -10.851 9.207 7.304 1.00 86.75 205 PRO A CA 1
ATOM 1591 C C . PRO A 1 205 ? -11.943 9.764 8.221 1.00 86.75 205 PRO A C 1
ATOM 1593 O O . PRO A 1 205 ? -12.121 9.293 9.339 1.00 86.75 205 PRO A O 1
ATOM 1596 N N . LEU A 1 206 ? -12.729 10.725 7.727 1.00 86.38 206 LEU A N 1
ATOM 1597 C CA . LEU A 1 206 ? -13.817 11.331 8.492 1.00 86.38 206 LEU A CA 1
ATOM 1598 C C . LEU A 1 206 ? -14.924 10.309 8.780 1.00 86.38 206 LEU A C 1
ATOM 1600 O O . LEU A 1 206 ? -15.418 10.234 9.902 1.00 86.38 206 LEU A O 1
ATOM 1604 N N . ALA A 1 207 ? -15.272 9.474 7.797 1.00 85.69 207 ALA A N 1
ATOM 1605 C CA . ALA A 1 207 ? -16.272 8.423 7.975 1.00 85.69 207 ALA A CA 1
ATOM 1606 C C . ALA A 1 207 ? -15.818 7.370 9.000 1.00 85.69 207 ALA A C 1
ATOM 1608 O O . ALA A 1 207 ? -16.631 6.890 9.790 1.00 85.69 207 ALA A O 1
ATOM 1609 N N . HIS A 1 208 ? -14.521 7.050 9.028 1.00 86.00 208 HIS A N 1
ATOM 1610 C CA . HIS A 1 208 ? -13.928 6.182 10.043 1.00 86.00 208 HIS A CA 1
ATOM 1611 C C . HIS A 1 208 ? -14.008 6.799 11.445 1.00 86.00 208 HIS A C 1
ATOM 1613 O O . HIS A 1 208 ? -14.483 6.143 12.368 1.00 86.00 208 HIS A O 1
ATOM 1619 N N . LEU A 1 209 ? -13.611 8.068 11.593 1.00 87.00 209 LEU A N 1
ATOM 1620 C CA . LEU A 1 209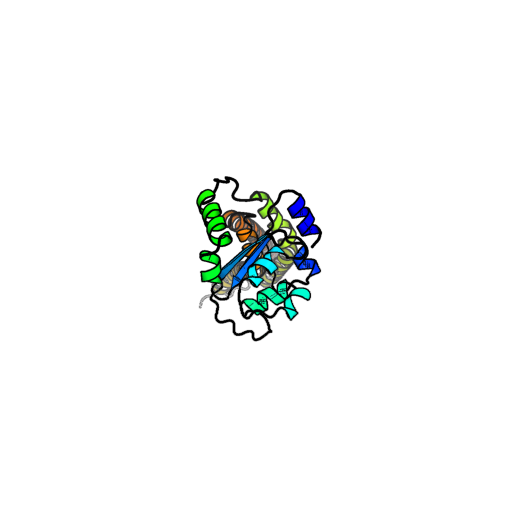 ? -13.652 8.784 12.871 1.00 87.00 209 LEU A CA 1
ATOM 1621 C C . LEU A 1 209 ? -15.075 8.895 13.425 1.00 87.00 209 LEU A C 1
ATOM 1623 O O . LEU A 1 209 ? -15.292 8.610 14.599 1.00 87.00 209 LEU A O 1
ATOM 1627 N N . LEU A 1 210 ? -16.051 9.251 12.583 1.00 88.06 210 LEU A N 1
ATOM 1628 C CA . LEU A 1 210 ? -17.456 9.308 12.990 1.00 88.06 210 LEU A CA 1
ATOM 1629 C C . LEU A 1 210 ? -17.986 7.934 13.406 1.00 88.06 210 LEU A C 1
ATOM 1631 O O . LEU A 1 210 ? -18.703 7.834 14.396 1.00 88.06 210 LEU A O 1
ATOM 1635 N N . SER A 1 211 ? -17.620 6.878 12.675 1.00 85.94 211 SER A N 1
ATOM 1636 C CA . SER A 1 211 ? -18.040 5.514 13.014 1.00 85.94 211 SER A CA 1
ATOM 1637 C C . SER A 1 211 ? -17.476 5.082 14.366 1.00 85.94 211 SER A C 1
ATOM 1639 O O . SER A 1 211 ? -18.219 4.574 15.200 1.00 85.94 211 SER A O 1
ATOM 1641 N N . LEU A 1 212 ? -16.187 5.335 14.606 1.00 82.38 212 LEU A N 1
ATOM 1642 C CA . LEU A 1 212 ? -15.540 5.044 15.881 1.00 82.38 212 LEU A CA 1
ATOM 1643 C C . LEU A 1 212 ? -16.188 5.838 17.021 1.00 82.38 212 LEU A C 1
ATOM 1645 O O . LEU A 1 212 ? -16.566 5.258 18.032 1.00 82.38 212 LEU A O 1
ATOM 1649 N N . PHE A 1 213 ? -16.384 7.145 16.833 1.00 84.62 213 PHE A N 1
ATOM 1650 C CA . PHE A 1 213 ? -17.014 8.015 17.824 1.00 84.62 213 PHE A CA 1
ATOM 1651 C C . PHE A 1 213 ? -18.420 7.543 18.212 1.00 84.62 213 PHE A C 1
ATOM 1653 O O . PHE A 1 213 ? -18.729 7.447 19.396 1.00 84.62 213 PHE A O 1
ATOM 1660 N N . LEU A 1 214 ? -19.266 7.220 17.228 1.00 85.38 214 LEU A N 1
ATOM 1661 C CA . LEU A 1 214 ? -20.634 6.761 17.480 1.00 85.38 214 LEU A CA 1
ATOM 1662 C C . LEU A 1 214 ? -20.661 5.446 18.264 1.00 85.38 214 LEU A C 1
ATOM 1664 O O . LEU A 1 214 ? -21.470 5.295 19.177 1.00 85.38 214 LEU A O 1
ATOM 1668 N N . VAL A 1 215 ? -19.768 4.512 17.936 1.00 82.06 215 VAL A N 1
ATOM 1669 C CA . VAL A 1 215 ? -19.659 3.234 18.647 1.00 82.06 215 VAL A CA 1
ATOM 1670 C C . VAL A 1 215 ? -19.194 3.464 20.086 1.00 82.06 215 VAL A C 1
ATOM 1672 O O . VAL A 1 215 ? -19.842 2.983 21.011 1.00 82.06 215 VAL A O 1
ATOM 1675 N N . GLU A 1 216 ? -18.147 4.265 20.300 1.00 80.00 216 GLU A N 1
ATOM 1676 C CA . GLU A 1 216 ? -17.667 4.615 21.646 1.00 80.00 216 GLU A CA 1
ATOM 1677 C C . GLU A 1 216 ? -18.733 5.324 22.490 1.00 80.00 216 GLU A C 1
ATOM 1679 O O . GLU A 1 216 ? -18.890 5.017 23.671 1.00 80.00 216 GLU A O 1
ATOM 1684 N N . LEU A 1 217 ? -19.513 6.225 21.888 1.00 83.94 217 LEU A N 1
ATOM 1685 C CA . LEU A 1 217 ? -20.601 6.918 22.572 1.00 83.94 217 LEU A CA 1
ATOM 1686 C C . LEU A 1 217 ? -21.658 5.933 23.086 1.00 83.94 217 LEU A C 1
ATOM 1688 O O . LEU A 1 217 ? -22.062 6.018 24.246 1.00 83.94 217 LEU A O 1
ATOM 1692 N N . ILE A 1 218 ? -22.070 4.969 22.256 1.00 83.62 218 ILE A N 1
ATOM 1693 C CA . ILE A 1 218 ? -23.019 3.921 22.660 1.00 83.62 218 ILE A CA 1
ATOM 1694 C C . ILE A 1 218 ? -22.445 3.109 23.830 1.00 83.62 218 ILE A C 1
ATOM 1696 O O . ILE A 1 218 ? -23.162 2.840 24.794 1.00 83.62 218 ILE A O 1
ATOM 1700 N N . TYR A 1 219 ? -21.152 2.771 23.798 1.00 77.31 219 TYR A N 1
ATOM 1701 C CA . TYR A 1 219 ? -20.503 2.046 24.895 1.00 77.31 219 TYR A CA 1
ATOM 1702 C C . TYR A 1 219 ? -20.503 2.808 26.209 1.00 77.31 219 TYR A C 1
ATOM 1704 O O . TYR A 1 219 ? -20.860 2.244 27.244 1.00 77.31 219 TYR A O 1
ATOM 1712 N N . ILE A 1 220 ? -20.118 4.081 26.173 1.00 78.06 220 ILE A N 1
ATOM 1713 C CA . ILE A 1 220 ? -20.078 4.928 27.365 1.00 78.06 220 ILE A CA 1
ATOM 1714 C C . ILE A 1 220 ? -21.479 5.052 27.968 1.00 78.06 220 ILE A C 1
ATOM 1716 O O . ILE A 1 220 ? -21.622 4.940 29.183 1.00 78.06 220 ILE A O 1
ATOM 1720 N N . LEU A 1 221 ? -22.517 5.196 27.137 1.00 83.06 221 LEU A N 1
ATOM 1721 C CA . LEU A 1 221 ? -23.905 5.241 27.601 1.00 83.06 221 LEU A CA 1
ATOM 1722 C C . LEU A 1 221 ? -24.330 3.931 28.280 1.00 83.06 221 LEU A C 1
ATOM 1724 O O . LEU A 1 221 ? -24.897 3.971 29.370 1.00 83.06 221 LEU A O 1
ATOM 1728 N N . VAL A 1 222 ? -24.015 2.768 27.702 1.00 79.38 222 VAL A N 1
ATOM 1729 C CA . VAL A 1 222 ? -24.337 1.468 28.321 1.00 79.38 222 VAL A CA 1
ATOM 1730 C C . VAL A 1 222 ? -23.625 1.311 29.666 1.00 79.38 222 VAL A C 1
ATOM 1732 O O . VAL A 1 222 ? -24.269 0.989 30.661 1.00 79.38 222 VAL A O 1
ATOM 1735 N N . VAL A 1 223 ? -22.325 1.600 29.742 1.00 75.12 223 VAL A N 1
ATOM 1736 C CA . VAL A 1 223 ? -21.570 1.503 31.003 1.00 75.12 223 VAL A CA 1
ATOM 1737 C C . VAL A 1 223 ? -22.111 2.479 32.050 1.00 75.12 223 VAL A C 1
ATOM 1739 O O . VAL A 1 223 ? -22.324 2.084 33.195 1.00 75.12 223 VAL A O 1
ATOM 1742 N N . ALA A 1 224 ? -22.402 3.723 31.659 1.00 77.88 224 ALA A N 1
ATOM 1743 C CA . ALA A 1 224 ? -22.978 4.724 32.550 1.00 77.88 224 ALA A CA 1
ATOM 1744 C C . ALA A 1 224 ? -24.354 4.297 33.084 1.00 77.88 224 ALA A C 1
ATOM 1746 O O . ALA A 1 224 ? -24.616 4.452 34.273 1.00 77.88 224 ALA A O 1
ATOM 1747 N N . THR A 1 225 ? -25.216 3.714 32.242 1.00 82.62 225 THR A N 1
ATOM 1748 C CA . THR A 1 225 ? -26.531 3.213 32.684 1.00 82.62 225 THR A CA 1
ATOM 1749 C C . THR A 1 225 ? -26.413 2.031 33.643 1.00 82.62 225 THR A C 1
ATOM 1751 O O . THR A 1 225 ? -27.077 2.036 34.674 1.00 82.62 225 THR A O 1
ATOM 1754 N N . VAL A 1 226 ? -25.540 1.054 33.368 1.00 77.50 226 VAL A N 1
ATOM 1755 C CA . VAL A 1 226 ? -25.294 -0.083 34.275 1.00 77.50 226 VAL A CA 1
ATOM 1756 C C . VAL A 1 226 ? -24.782 0.409 35.627 1.00 77.50 226 VAL A C 1
ATOM 1758 O O . VAL A 1 226 ? -25.272 -0.026 36.668 1.00 77.50 226 VAL A O 1
ATOM 1761 N N . PHE A 1 227 ? -23.842 1.353 35.613 1.00 74.12 227 PHE A N 1
ATOM 1762 C CA . PHE A 1 227 ? -23.303 1.953 36.826 1.00 74.12 227 PHE A CA 1
ATOM 1763 C C . PHE A 1 227 ? -24.374 2.725 37.614 1.00 74.12 227 PHE A C 1
ATOM 1765 O O . PHE A 1 227 ? -24.519 2.523 38.818 1.00 74.12 227 PHE A O 1
ATOM 1772 N N . ALA A 1 228 ? -25.178 3.550 36.938 1.00 77.25 228 ALA A N 1
ATOM 1773 C CA . ALA A 1 228 ? -26.267 4.298 37.562 1.00 77.25 228 ALA A CA 1
ATOM 1774 C C . ALA A 1 228 ? -27.329 3.372 38.176 1.00 77.25 228 ALA A C 1
ATOM 1776 O O . ALA A 1 228 ? -27.797 3.623 39.282 1.00 77.25 228 ALA A O 1
ATOM 1777 N N . VAL A 1 229 ? -27.687 2.276 37.500 1.00 81.19 229 VAL A N 1
ATOM 1778 C CA . VAL A 1 229 ? -28.630 1.283 38.035 1.00 81.19 229 VAL A CA 1
ATOM 1779 C C . VAL A 1 229 ? -28.056 0.592 39.270 1.00 81.19 229 VAL A C 1
ATOM 1781 O O . VAL A 1 229 ? -28.757 0.480 40.273 1.00 81.19 229 VAL A O 1
ATOM 1784 N N . ALA A 1 230 ? -26.789 0.167 39.235 1.00 73.38 230 ALA A N 1
ATOM 1785 C CA . ALA A 1 230 ? -26.129 -0.431 40.397 1.00 73.38 230 ALA A CA 1
ATOM 1786 C C . ALA A 1 230 ? -26.120 0.527 41.602 1.00 73.38 230 ALA A C 1
ATOM 1788 O O . ALA A 1 230 ? -26.402 0.115 42.729 1.00 73.38 230 ALA A O 1
ATOM 1789 N N . PHE A 1 231 ? -25.877 1.815 41.351 1.00 70.50 231 PHE A N 1
ATOM 1790 C CA . PHE A 1 231 ? -25.916 2.858 42.371 1.00 70.50 231 PHE A CA 1
ATOM 1791 C C . PHE A 1 231 ? -27.325 3.069 42.951 1.00 70.50 231 PHE A C 1
ATOM 1793 O O . PHE A 1 231 ? -27.507 3.042 44.167 1.00 70.50 231 PHE A O 1
ATOM 1800 N N . LEU A 1 232 ? -28.345 3.206 42.097 1.00 73.00 232 LEU A N 1
ATOM 1801 C CA . LEU A 1 232 ? -29.732 3.399 42.536 1.00 73.00 232 LEU A CA 1
ATOM 1802 C C . LEU A 1 232 ? -30.265 2.202 43.338 1.00 73.00 232 LEU A C 1
ATOM 1804 O O . LEU A 1 232 ? -31.026 2.381 44.290 1.00 73.00 232 LEU A O 1
ATOM 1808 N N . LEU A 1 233 ? -29.865 0.977 42.981 1.00 72.62 233 LEU A N 1
ATOM 1809 C CA . LEU A 1 233 ? -30.207 -0.225 43.746 1.00 72.62 233 LEU A CA 1
ATOM 1810 C C . LEU A 1 233 ? -29.575 -0.206 45.145 1.00 72.62 233 LEU A C 1
ATOM 1812 O O . LEU A 1 233 ? -30.260 -0.494 46.124 1.00 72.62 233 LEU A O 1
ATOM 1816 N N . SER A 1 234 ? -28.309 0.204 45.240 1.00 66.06 234 SER A N 1
ATOM 1817 C CA . SER A 1 234 ? -27.595 0.393 46.509 1.00 66.06 234 SER A CA 1
ATOM 1818 C C . SER A 1 234 ? -28.312 1.376 47.442 1.00 66.06 234 SER A C 1
ATOM 1820 O O . SER A 1 234 ? -28.516 1.096 48.625 1.00 66.06 234 SER A O 1
ATOM 1822 N N . GLU A 1 235 ? -28.745 2.521 46.915 1.00 64.94 235 GLU A N 1
ATOM 1823 C CA . GLU A 1 235 ? -29.411 3.557 47.707 1.00 64.94 235 GLU A CA 1
ATOM 1824 C C . GLU A 1 235 ? -30.788 3.096 48.218 1.00 64.94 235 GLU A C 1
ATOM 1826 O O . GLU A 1 235 ? -31.160 3.336 49.372 1.00 64.94 235 GLU A O 1
ATOM 1831 N N . ASN A 1 236 ? -31.521 2.342 47.393 1.00 66.06 236 ASN A N 1
ATOM 1832 C CA . ASN A 1 236 ? -32.823 1.788 47.756 1.00 66.06 236 ASN A CA 1
ATOM 1833 C C . ASN A 1 236 ? -32.715 0.712 48.858 1.00 66.06 236 ASN A C 1
ATOM 1835 O O . ASN A 1 236 ? -33.558 0.658 49.759 1.00 66.06 236 ASN A O 1
ATOM 1839 N N . ASP A 1 237 ? -31.663 -0.112 48.834 1.00 62.97 237 ASP A N 1
ATOM 1840 C CA . ASP A 1 237 ? -31.388 -1.091 49.892 1.00 62.97 237 ASP A CA 1
ATOM 1841 C C . ASP A 1 237 ? -30.922 -0.429 51.196 1.00 62.97 237 ASP A C 1
ATOM 1843 O O . ASP A 1 237 ? -31.389 -0.814 52.274 1.00 62.97 237 ASP A O 1
ATOM 1847 N N . ASN A 1 238 ? -30.097 0.623 51.128 1.00 61.25 238 ASN A N 1
ATOM 1848 C CA . ASN A 1 238 ? -29.703 1.384 52.318 1.00 61.25 238 ASN A CA 1
ATOM 1849 C C . ASN A 1 238 ? -30.935 2.020 53.002 1.00 61.25 238 ASN A C 1
ATOM 1851 O O . ASN A 1 238 ? -31.142 1.883 54.212 1.00 61.25 238 ASN A O 1
ATOM 1855 N N . MET A 1 239 ? -31.845 2.595 52.206 1.00 60.72 239 MET A N 1
ATOM 1856 C CA . MET A 1 239 ? -33.131 3.135 52.670 1.00 60.72 239 MET A CA 1
ATOM 1857 C C . MET A 1 239 ? -34.054 2.061 53.280 1.00 60.72 239 MET A C 1
ATOM 1859 O O . MET A 1 239 ? -34.746 2.319 54.274 1.00 60.72 239 MET A O 1
ATOM 1863 N N . ARG A 1 240 ? -34.070 0.835 52.735 1.00 61.03 240 ARG A N 1
ATOM 1864 C CA . ARG A 1 240 ? -34.810 -0.304 53.319 1.00 61.03 240 ARG A CA 1
ATOM 1865 C C . ARG A 1 240 ? -34.210 -0.764 54.648 1.00 61.03 240 ARG A C 1
ATOM 1867 O O . ARG A 1 240 ? -34.969 -1.007 55.590 1.00 61.03 240 ARG A O 1
ATOM 1874 N N . CYS A 1 241 ? -32.884 -0.841 54.756 1.00 59.16 241 CYS A N 1
ATOM 1875 C CA . CYS A 1 241 ? -32.176 -1.180 55.994 1.00 59.16 241 CYS A CA 1
ATOM 1876 C C . CYS A 1 241 ? -32.435 -0.154 57.107 1.00 59.16 241 CYS A C 1
ATOM 1878 O O . CYS A 1 241 ? -32.769 -0.537 58.232 1.00 59.16 241 CYS A O 1
ATOM 1880 N N . GLN A 1 242 ? -32.379 1.140 56.780 1.00 60.72 242 GLN A N 1
ATOM 1881 C CA . GLN A 1 242 ? -32.740 2.243 57.678 1.00 60.72 242 GLN A CA 1
ATOM 1882 C C . GLN A 1 242 ? -34.179 2.096 58.203 1.00 60.72 242 GLN A C 1
ATOM 1884 O O . GLN A 1 242 ? -34.402 2.074 59.417 1.00 60.72 242 GLN A O 1
ATOM 1889 N N . ARG A 1 243 ? -35.168 1.873 57.321 1.00 61.75 243 ARG A N 1
ATOM 1890 C CA . ARG A 1 243 ? -36.567 1.640 57.742 1.00 61.75 243 ARG A CA 1
ATOM 1891 C C . ARG A 1 243 ? -36.735 0.398 58.616 1.00 61.75 243 ARG A C 1
ATOM 1893 O O . ARG A 1 243 ? -37.555 0.419 59.532 1.00 61.75 243 ARG A O 1
ATOM 1900 N N . HIS A 1 244 ? -35.996 -0.680 58.356 1.00 59.41 244 HIS A N 1
ATOM 1901 C CA . HIS A 1 244 ? -36.056 -1.888 59.183 1.00 59.41 244 HIS A CA 1
ATOM 1902 C C . HIS A 1 244 ? -35.439 -1.693 60.575 1.00 59.41 244 HIS A C 1
ATOM 1904 O O . HIS A 1 244 ? -35.992 -2.228 61.536 1.00 59.41 244 HIS A O 1
ATOM 1910 N N . ARG A 1 245 ? -34.359 -0.907 60.713 1.00 58.84 245 ARG A N 1
ATOM 1911 C CA . ARG A 1 245 ? -33.811 -0.516 62.026 1.00 58.84 245 ARG A CA 1
ATOM 1912 C C . ARG A 1 245 ? -34.803 0.320 62.828 1.00 58.84 245 ARG A C 1
ATOM 1914 O O . ARG A 1 245 ? -35.064 -0.013 63.980 1.00 58.84 245 ARG A O 1
ATOM 1921 N N . ILE A 1 246 ? -35.429 1.314 62.191 1.00 60.66 246 ILE A N 1
ATOM 1922 C CA . ILE A 1 246 ? -36.452 2.165 62.821 1.00 60.66 246 ILE A CA 1
ATOM 1923 C C . ILE A 1 246 ? -37.649 1.322 63.297 1.00 60.66 246 ILE A C 1
ATOM 1925 O O . ILE A 1 246 ? -38.118 1.489 64.419 1.00 60.66 246 ILE A O 1
ATOM 1929 N N . LYS A 1 247 ? -38.109 0.352 62.493 1.00 64.25 247 LYS A N 1
ATOM 1930 C CA . LYS A 1 247 ? -39.225 -0.542 62.861 1.00 64.25 247 LYS A CA 1
ATOM 1931 C C . LYS A 1 247 ? -38.899 -1.559 63.964 1.00 64.25 247 LYS A C 1
ATOM 1933 O O . LYS A 1 247 ? -39.828 -2.043 64.600 1.00 64.25 247 LYS A O 1
ATOM 1938 N N . ARG A 1 248 ? -37.627 -1.910 64.196 1.00 62.75 248 ARG A N 1
ATOM 1939 C CA . ARG A 1 248 ? -37.215 -2.859 65.256 1.00 62.75 248 ARG A CA 1
ATOM 1940 C C . ARG A 1 248 ? -36.943 -2.197 66.612 1.00 62.75 248 ARG A C 1
ATOM 1942 O O . ARG A 1 248 ? -36.503 -2.886 67.525 1.00 62.75 248 ARG A O 1
ATOM 1949 N N . GLY A 1 249 ? -37.179 -0.891 66.756 1.00 50.22 249 GLY A N 1
ATOM 1950 C CA . GLY A 1 249 ? -37.002 -0.193 68.034 1.00 50.22 249 GLY A CA 1
ATOM 1951 C C . GLY A 1 249 ? -35.556 -0.165 68.545 1.00 50.22 249 GLY A C 1
ATOM 1952 O O . GLY A 1 249 ? -35.330 0.159 69.707 1.00 50.22 249 GLY A O 1
ATOM 1953 N N . GLN A 1 250 ? -34.567 -0.491 67.704 1.00 51.28 250 GLN A N 1
ATOM 1954 C CA . GLN A 1 250 ? -33.167 -0.256 68.041 1.00 51.28 250 GLN A CA 1
ATOM 1955 C C . GLN A 1 250 ? -32.913 1.242 67.891 1.00 51.28 250 GLN A C 1
ATOM 1957 O O . GLN A 1 250 ? -32.920 1.774 66.781 1.00 51.28 250 GLN A O 1
ATOM 1962 N N . GLY A 1 251 ? -32.810 1.910 69.040 1.00 42.34 251 GLY A N 1
ATOM 1963 C CA . GLY A 1 251 ? -32.769 3.358 69.167 1.00 42.34 251 GLY A CA 1
ATOM 1964 C C . GLY A 1 251 ? -31.704 4.034 68.308 1.00 42.34 251 GLY A C 1
ATOM 1965 O O . GLY A 1 251 ? -30.659 3.466 67.988 1.00 42.34 251 GLY A O 1
ATOM 1966 N N . TYR A 1 252 ? -32.004 5.288 67.972 1.00 45.09 252 TYR A N 1
ATOM 1967 C CA . TYR A 1 252 ? -31.034 6.289 67.544 1.00 45.09 252 TYR A CA 1
ATOM 1968 C C . TYR A 1 252 ? -29.751 6.166 68.377 1.00 45.09 252 TYR A C 1
ATOM 1970 O O . TYR A 1 252 ? -29.809 6.264 69.600 1.00 45.09 252 TYR A O 1
ATOM 1978 N N . CYS A 1 253 ? -28.600 6.000 67.725 1.00 36.50 253 CYS A N 1
ATOM 1979 C CA . CYS A 1 253 ? -27.320 6.358 68.325 1.00 36.50 253 CYS A CA 1
ATOM 1980 C C . CYS A 1 253 ? -27.068 7.826 67.949 1.00 36.50 253 CYS A C 1
ATOM 1982 O O . CYS A 1 253 ? -26.814 8.099 66.773 1.00 36.50 253 CYS A O 1
ATOM 1984 N N . PRO A 1 254 ? -27.203 8.794 68.874 1.00 44.84 254 PRO A N 1
ATOM 1985 C CA . PRO A 1 254 ? -26.931 10.185 68.579 1.00 44.84 254 PRO A CA 1
ATOM 1986 C C . PRO A 1 254 ? -25.452 10.444 68.861 1.00 44.84 254 PRO A C 1
ATOM 1988 O O . PRO A 1 254 ? -25.075 10.686 70.000 1.00 44.84 254 PRO A O 1
ATOM 1991 N N . THR A 1 255 ? -24.605 10.410 67.837 1.00 41.72 255 THR A N 1
ATOM 1992 C CA . THR A 1 255 ? -23.261 11.001 67.931 1.00 41.72 255 THR A CA 1
ATOM 1993 C C . THR A 1 255 ? -22.751 11.400 66.551 1.00 41.72 255 THR A C 1
ATOM 1995 O O . THR A 1 255 ? -21.952 10.711 65.932 1.00 41.72 255 THR A O 1
ATOM 1998 N N . LYS A 1 256 ? -23.207 12.560 66.079 1.00 37.41 256 LYS A N 1
ATOM 1999 C CA . LYS A 1 256 ? -22.368 13.514 65.338 1.00 37.41 256 LYS A CA 1
ATOM 2000 C C . LYS A 1 256 ? -22.756 14.913 65.835 1.00 37.41 256 LYS A C 1
ATOM 2002 O O . LYS A 1 256 ? -23.496 15.645 65.189 1.00 37.41 256 LYS A O 1
ATOM 2007 N N . LEU A 1 257 ? -22.333 15.218 67.064 1.00 40.12 257 LEU A N 1
ATOM 2008 C CA . LEU A 1 257 ? -22.205 16.590 67.547 1.00 40.12 257 LEU A CA 1
ATOM 2009 C C . LEU A 1 257 ? -20.782 17.034 67.184 1.00 40.12 257 LEU A C 1
ATOM 2011 O O . LEU A 1 257 ? -19.843 16.315 67.510 1.00 40.12 257 LEU A O 1
ATOM 2015 N N . LEU A 1 258 ? -20.685 18.159 66.472 1.00 36.78 258 LEU A N 1
ATOM 2016 C CA . LEU A 1 258 ? -19.551 19.090 66.365 1.00 36.78 258 LEU A CA 1
ATOM 2017 C C . LEU A 1 258 ? -18.198 18.631 66.949 1.00 36.78 258 LEU A C 1
ATOM 2019 O O . LEU A 1 258 ? -18.073 18.514 68.167 1.00 36.78 258 LEU A O 1
ATOM 2023 N N . VAL A 1 259 ? -17.187 18.485 66.086 1.00 34.69 259 VAL A N 1
ATOM 2024 C CA . VAL A 1 259 ? -15.995 19.354 65.914 1.00 34.69 259 VAL A CA 1
ATOM 2025 C C . VAL A 1 259 ? -15.256 18.884 64.660 1.00 34.69 259 VAL A C 1
ATOM 2027 O O . VAL A 1 259 ? -15.155 17.652 64.469 1.00 34.69 259 VAL A O 1
#

Sequence (259 aa):
MECIKRIAQSGRTVVCTIIRPSTVLFELFDKLLLLKTGGEMVYFGDLGNESSHLLTYFSHFRGLDAKTMHKNPATYMLNCIGAGTGGAKIDVDFAVAYKSSRLGRANEALVARWSRPQRHTNVFAIPSHAILAKFVFSYNVARMVLMLAVALIFGSCYFGKEIETTVDVLSHVSVLFMALIMAIPFTSCNCAVFYRETLSMMYSPLAHLLSLFLVELIYILVVATVFAVAFLLSENDNMRCQRHRIKRGQGYCPTKLLV

pLDDT: mean 78.42, std 12.79, range [34.69, 96.12]

Radius of gyration: 35.2 Å; chains: 1; bounding box: 72×38×98 Å

Secondary structure (DSSP, 8-state):
-HHHHHHHHTT-------SS--HHHHTT-SEEEEE-TTS-EEEEEE--GGGHHHHHHHHTSTT--TTTTTT-HHHHHHHHTT-SSS-------HHHHHHHSHHHHHHHHHHHHH-S--------SS-HHHHHHHHHHSSSHHHHHHHHHHHHHHHHHTTT----SHHHHHHHHHHHHHHHHTHHHHHHHHHHHHHHHHHTTSS-HHHHHHHHHHHHHHHHHHHHHHHHHHHHHHHHHHHHHHHHHHHTT----------

InterPro domains:
  IPR013525 ABC-2 type transporter, transmembrane domain [PF01061] (138-231)